Protein AF-0000000075628856 (afdb_homodimer)

Structure (mmCIF, N/CA/C/O backbone):
data_AF-0000000075628856-model_v1
#
loop_
_entity.id
_entity.type
_entity.pdbx_description
1 polymer 'BFN domain-containing protein'
#
loop_
_atom_site.group_PDB
_atom_site.id
_atom_site.type_symbol
_atom_site.label_atom_id
_atom_site.label_alt_id
_atom_site.label_comp_id
_atom_site.label_asym_id
_atom_site.label_entity_id
_atom_site.label_seq_id
_atom_site.pdbx_PDB_ins_code
_atom_site.Cartn_x
_atom_site.Cartn_y
_atom_site.Cartn_z
_atom_site.occupancy
_atom_site.B_iso_or_equiv
_atom_site.auth_seq_id
_atom_site.auth_comp_id
_atom_site.auth_asym_id
_atom_site.auth_atom_id
_atom_site.pdbx_PDB_model_num
ATOM 1 N N . MET A 1 1 ? 9.625 25.531 -0.929 1 30.17 1 MET A N 1
ATOM 2 C CA . MET A 1 1 ? 10.289 26.266 0.145 1 30.17 1 MET A CA 1
ATOM 3 C C . MET A 1 1 ? 9.914 25.703 1.508 1 30.17 1 MET A C 1
ATOM 5 O O . MET A 1 1 ? 8.797 25.234 1.703 1 30.17 1 MET A O 1
ATOM 9 N N . PRO A 1 2 ? 10.922 25.344 2.465 1 33.28 2 PRO A N 1
ATOM 10 C CA . PRO A 1 2 ? 10.438 24.984 3.801 1 33.28 2 PRO A CA 1
ATOM 11 C C . PRO A 1 2 ? 9.312 25.906 4.285 1 33.28 2 PRO A C 1
ATOM 13 O O . PRO A 1 2 ? 9.281 27.078 3.928 1 33.28 2 PRO A O 1
ATOM 16 N N . VAL A 1 3 ? 8.141 25.297 4.535 1 40.28 3 VAL A N 1
ATOM 17 C CA . VAL A 1 3 ? 7.164 26.172 5.188 1 40.28 3 VAL A CA 1
ATOM 18 C C . VAL A 1 3 ? 7.812 26.875 6.379 1 40.28 3 VAL A C 1
ATOM 20 O O . VAL A 1 3 ? 8.531 26.25 7.16 1 40.28 3 VAL A O 1
ATOM 23 N N . LEU A 1 4 ? 8.094 27.984 6.387 1 40.78 4 LEU A N 1
ATOM 24 C CA . LEU A 1 4 ? 8.523 28.812 7.512 1 40.78 4 LEU A CA 1
ATOM 25 C C . LEU A 1 4 ? 7.684 28.516 8.75 1 40.78 4 LEU A C 1
ATOM 27 O O . LEU A 1 4 ? 6.496 28.203 8.641 1 40.78 4 LEU A O 1
ATOM 31 N N . PRO A 1 5 ? 8.242 28.156 9.984 1 43.72 5 PRO A N 1
ATOM 32 C CA . PRO A 1 5 ? 7.566 27.938 11.266 1 43.72 5 PRO A CA 1
ATOM 33 C C . PRO A 1 5 ? 6.258 28.719 11.375 1 43.72 5 PRO A C 1
ATOM 35 O O . PRO A 1 5 ? 5.309 28.25 12.016 1 43.72 5 PRO A O 1
ATOM 38 N N . GLY A 1 6 ? 6.223 29.891 10.914 1 45.06 6 GLY A N 1
ATOM 39 C CA . GLY A 1 6 ? 5.121 30.828 11.109 1 45.06 6 GLY A CA 1
ATOM 40 C C . GLY A 1 6 ? 3.855 30.422 10.383 1 45.06 6 GLY A C 1
ATOM 41 O O . GLY A 1 6 ? 2.846 31.125 10.438 1 45.06 6 GLY A O 1
ATOM 42 N N . GLU A 1 7 ? 3.928 29.516 9.312 1 61.41 7 GLU A N 1
ATOM 43 C CA . GLU A 1 7 ? 2.949 29.438 8.234 1 61.41 7 GLU A CA 1
ATOM 44 C C . GLU A 1 7 ? 1.744 28.594 8.641 1 61.41 7 GLU A C 1
ATOM 46 O O . GLU A 1 7 ? 0.95 28.188 7.793 1 61.41 7 GLU A O 1
ATOM 51 N N . GLY A 1 8 ? 1.364 28.484 9.977 1 89.06 8 GLY A N 1
ATOM 52 C CA . GLY A 1 8 ? 0.133 27.844 10.422 1 89.06 8 GLY A CA 1
ATOM 53 C C . GLY A 1 8 ? 0.213 26.328 10.422 1 89.06 8 GLY A C 1
ATOM 54 O O . GLY A 1 8 ? -0.804 25.656 10.273 1 89.06 8 GLY A O 1
ATOM 55 N N . LEU A 1 9 ? 1.485 25.844 10.523 1 95.62 9 LEU A N 1
ATOM 56 C CA . LEU A 1 9 ? 1.689 24.406 10.586 1 95.62 9 LEU A CA 1
ATOM 57 C C . LEU A 1 9 ? 1.849 23.938 12.031 1 95.62 9 LEU A C 1
ATOM 59 O O . LEU A 1 9 ? 2.498 24.609 12.836 1 95.62 9 LEU A O 1
ATOM 63 N N . VAL A 1 10 ? 1.23 22.797 12.336 1 97.31 10 VAL A N 1
ATOM 64 C CA . VAL A 1 10 ? 1.359 22.172 13.648 1 97.31 10 VAL A CA 1
ATOM 65 C C . VAL A 1 10 ? 2.039 20.812 13.516 1 97.31 10 VAL A C 1
ATOM 67 O O . VAL A 1 10 ? 1.646 20 12.68 1 97.31 10 VAL A O 1
ATOM 70 N N . LYS A 1 11 ? 3.051 20.578 14.359 1 98.44 11 LYS A N 1
ATOM 71 C CA . LYS A 1 11 ? 3.865 19.375 14.25 1 98.44 11 LYS A CA 1
ATOM 72 C C . LYS A 1 11 ? 3.148 18.172 14.859 1 98.44 11 LYS A C 1
ATOM 74 O O . LYS A 1 11 ? 2.537 18.281 15.93 1 98.44 11 LYS A O 1
ATOM 79 N N . VAL A 1 12 ? 3.297 17.031 14.188 1 98.62 12 VAL A N 1
ATOM 80 C CA . VAL A 1 12 ? 2.797 15.766 14.727 1 98.62 12 VAL A CA 1
ATOM 81 C C . VAL A 1 12 ? 3.814 15.18 15.703 1 98.62 12 VAL A C 1
ATOM 83 O O . VAL A 1 12 ? 5.004 15.094 15.391 1 98.62 12 VAL A O 1
ATOM 86 N N . VAL A 1 13 ? 3.346 14.711 16.875 1 98.69 13 VAL A N 1
ATOM 87 C CA . VAL A 1 13 ? 4.293 14.242 17.891 1 98.69 13 VAL A CA 1
ATOM 88 C C . VAL A 1 13 ? 4.121 12.742 18.109 1 98.69 13 VAL A C 1
ATOM 90 O O . VAL A 1 13 ? 4.996 12.086 18.672 1 98.69 13 VAL A O 1
ATOM 93 N N . ASP A 1 14 ? 3.029 12.164 17.672 1 98.69 14 ASP A N 1
ATOM 94 C CA . ASP A 1 14 ? 2.781 10.727 17.766 1 98.69 14 ASP A CA 1
ATOM 95 C C . ASP A 1 14 ? 1.717 10.289 16.766 1 98.69 14 ASP A C 1
ATOM 97 O O . ASP A 1 14 ? 0.868 11.086 16.359 1 98.69 14 ASP A O 1
ATOM 101 N N . VAL A 1 15 ? 1.817 9.055 16.328 1 98.81 15 VAL A N 1
ATOM 102 C CA . VAL A 1 15 ? 0.866 8.484 15.375 1 98.81 15 VAL A CA 1
ATOM 103 C C . VAL A 1 15 ? 0.345 7.152 15.906 1 98.81 15 VAL A C 1
ATOM 105 O O . VAL A 1 15 ? 1.13 6.273 16.266 1 98.81 15 VAL A O 1
ATOM 108 N N . ASP A 1 16 ? -0.969 7 15.953 1 98.62 16 ASP A N 1
ATOM 109 C CA . ASP A 1 16 ? -1.611 5.73 16.266 1 98.62 16 ASP A CA 1
ATOM 110 C C . ASP A 1 16 ? -2.535 5.281 15.141 1 98.62 16 ASP A C 1
ATOM 112 O O . ASP A 1 16 ? -3.088 6.113 14.414 1 98.62 16 ASP A O 1
ATOM 116 N N . ALA A 1 17 ? -2.637 4.016 14.977 1 98.75 17 ALA A N 1
ATOM 117 C CA . ALA A 1 17 ? -3.566 3.443 14.008 1 98.75 17 ALA A CA 1
ATOM 118 C C . ALA A 1 17 ? -4.289 2.23 14.586 1 98.75 17 ALA A C 1
ATOM 120 O O . ALA A 1 17 ? -3.688 1.422 15.297 1 98.75 17 ALA A O 1
ATOM 121 N N . TYR A 1 18 ? -5.566 2.137 14.352 1 98.62 18 TYR A N 1
ATOM 122 C CA . TYR A 1 18 ? -6.352 1.058 14.938 1 98.62 18 TYR A CA 1
ATOM 123 C C . TYR A 1 18 ? -7.625 0.813 14.141 1 98.62 18 TYR A C 1
ATOM 125 O O . TYR A 1 18 ? -7.977 1.604 13.258 1 98.62 18 TYR A O 1
ATOM 133 N N . ILE A 1 19 ? -8.211 -0.291 14.383 1 98.44 19 ILE A N 1
ATOM 134 C CA . ILE A 1 19 ? -9.5 -0.653 13.797 1 98.44 19 ILE A CA 1
ATOM 135 C C . ILE A 1 19 ? -10.609 -0.43 14.82 1 98.44 19 ILE A C 1
ATOM 137 O O . ILE A 1 19 ? -10.523 -0.912 15.953 1 98.44 19 ILE A O 1
ATOM 141 N N . LYS A 1 20 ? -11.469 0.362 14.453 1 96.94 20 LYS A N 1
ATOM 142 C CA . LYS A 1 20 ? -12.617 0.649 15.312 1 96.94 20 LYS A CA 1
ATOM 143 C C . LYS A 1 20 ? -13.867 -0.079 14.82 1 96.94 20 LYS A C 1
ATOM 145 O O . LYS A 1 20 ? -14.25 0.048 13.656 1 96.94 20 LYS A O 1
ATOM 150 N N . ARG A 1 21 ? -14.492 -0.952 15.719 1 96.81 21 ARG A N 1
ATOM 151 C CA . ARG A 1 21 ? -15.75 -1.625 15.398 1 96.81 21 ARG A CA 1
ATOM 152 C C . ARG A 1 21 ? -16.938 -0.678 15.555 1 96.81 21 ARG A C 1
ATOM 154 O O . ARG A 1 21 ? -17.109 -0.068 16.609 1 96.81 21 ARG A O 1
ATOM 161 N N . MET A 1 22 ? -17.641 -0.533 14.469 1 95.31 22 MET A N 1
ATOM 162 C CA . MET A 1 22 ? -18.828 0.328 14.469 1 95.31 22 MET A CA 1
ATOM 163 C C . MET A 1 22 ? -20.109 -0.496 14.344 1 95.31 22 MET A C 1
ATOM 165 O O . MET A 1 22 ? -20.062 -1.64 13.891 1 95.31 22 MET A O 1
ATOM 169 N N . SER A 1 23 ? -21.297 0.008 14.883 1 93.31 23 SER A N 1
ATOM 170 C CA . SER A 1 23 ? -22.594 -0.639 14.727 1 93.31 23 SER A CA 1
ATOM 171 C C . SER A 1 23 ? -23.672 0.371 14.359 1 93.31 23 SER A C 1
ATOM 173 O O . SER A 1 23 ? -23.688 1.492 14.875 1 93.31 23 SER A O 1
ATOM 175 N N . ASP A 1 24 ? -24.375 -0.022 13.328 1 89.62 24 ASP A N 1
ATOM 176 C CA . ASP A 1 24 ? -25.562 0.761 13 1 89.62 24 ASP A CA 1
ATOM 177 C C . ASP A 1 24 ? -26.703 0.476 13.977 1 89.62 24 ASP A C 1
ATOM 179 O O . ASP A 1 24 ? -27.266 -0.624 13.984 1 89.62 24 ASP A O 1
ATOM 183 N N . PRO A 1 25 ? -27.094 1.476 14.688 1 89.31 25 PRO A N 1
ATOM 184 C CA . PRO A 1 25 ? -28.109 1.215 15.711 1 89.31 25 PRO A CA 1
ATOM 185 C C . PRO A 1 25 ? -29.469 0.827 15.117 1 89.31 25 PRO A C 1
ATOM 187 O O . PRO A 1 25 ? -30.297 0.219 15.805 1 89.31 25 PRO A O 1
ATOM 190 N N . ARG A 1 26 ? -29.734 1.169 13.984 1 92.69 26 ARG A N 1
ATOM 191 C CA . ARG A 1 26 ? -31.016 0.88 13.359 1 92.69 26 ARG A CA 1
ATOM 192 C C . ARG A 1 26 ? -31.062 -0.553 12.844 1 92.69 26 ARG A C 1
ATOM 194 O O . ARG A 1 26 ? -32.062 -1.26 13.047 1 92.69 26 ARG A O 1
ATOM 201 N N . SER A 1 27 ? -30 -1.031 12.195 1 89.56 27 SER A N 1
ATOM 202 C CA . SER A 1 27 ? -30.016 -2.328 11.531 1 89.56 27 SER A CA 1
ATOM 203 C C . SER A 1 27 ? -29.234 -3.367 12.328 1 89.56 27 SER A C 1
ATOM 205 O O . SER A 1 27 ? -29.359 -4.57 12.094 1 89.56 27 SER A O 1
ATOM 207 N N . GLY A 1 28 ? -28.469 -2.947 13.25 1 91.44 28 GLY A N 1
ATOM 208 C CA . GLY A 1 28 ? -27.578 -3.857 13.961 1 91.44 28 GLY A CA 1
ATOM 209 C C . GLY A 1 28 ? -26.359 -4.262 13.148 1 91.44 28 GLY A C 1
ATOM 210 O O . GLY A 1 28 ? -25.578 -5.105 13.586 1 91.44 28 GLY A O 1
ATOM 211 N N . PHE A 1 29 ? -26.281 -3.602 12.031 1 91.69 29 PHE A N 1
ATOM 212 C CA . PHE A 1 29 ? -25.172 -3.928 11.148 1 91.69 29 PHE A CA 1
ATOM 213 C C . PHE A 1 29 ? -23.844 -3.457 11.75 1 91.69 29 PHE A C 1
ATOM 215 O O . PHE A 1 29 ? -23.734 -2.312 12.195 1 91.69 29 PHE A O 1
ATOM 222 N N . VAL A 1 30 ? -22.844 -4.367 11.883 1 94.88 30 VAL A N 1
ATOM 223 C CA . VAL A 1 30 ? -21.531 -4.094 12.461 1 94.88 30 VAL A CA 1
ATOM 224 C C . VAL A 1 30 ? -20.484 -4.059 11.359 1 94.88 30 VAL A C 1
ATOM 226 O O . VAL A 1 30 ? -20.484 -4.898 10.461 1 94.88 30 VAL A O 1
ATOM 229 N N . PHE A 1 31 ? -19.688 -2.934 11.445 1 94.31 31 PHE A N 1
ATOM 230 C CA . PHE A 1 31 ? -18.625 -2.834 10.445 1 94.31 31 PHE A CA 1
ATOM 231 C C . PHE A 1 31 ? -17.375 -2.232 11.047 1 94.31 31 PHE A C 1
ATOM 233 O O . PHE A 1 31 ? -17.422 -1.542 12.07 1 94.31 31 PHE A O 1
ATOM 240 N N . ASP A 1 32 ? -16.25 -2.496 10.445 1 96.5 32 ASP A N 1
ATOM 241 C CA . ASP A 1 32 ? -14.953 -2.018 10.93 1 96.5 32 ASP A CA 1
ATOM 242 C C . ASP A 1 32 ? -14.523 -0.754 10.188 1 96.5 32 ASP A C 1
ATOM 244 O O . ASP A 1 32 ? -14.695 -0.653 8.969 1 96.5 32 ASP A O 1
ATOM 248 N N . VAL A 1 33 ? -14.055 0.172 11 1 97.31 33 VAL A N 1
ATOM 249 C CA . VAL A 1 33 ? -13.445 1.37 10.43 1 97.31 33 VAL A CA 1
ATOM 250 C C . VAL A 1 33 ? -11.977 1.443 10.82 1 97.31 33 VAL A C 1
ATOM 252 O O . VAL A 1 33 ? -11.625 1.229 11.984 1 97.31 33 VAL A O 1
ATOM 255 N N . THR A 1 34 ? -11.125 1.693 9.852 1 98.44 34 THR A N 1
ATOM 256 C CA . THR A 1 34 ? -9.703 1.873 10.133 1 98.44 34 THR A CA 1
ATOM 257 C C . THR A 1 34 ? -9.383 3.344 10.391 1 98.44 34 THR A C 1
ATOM 259 O O . THR A 1 34 ? -9.859 4.223 9.664 1 98.44 34 THR A O 1
ATOM 262 N N . VAL A 1 35 ? -8.586 3.559 11.453 1 97.94 35 VAL A N 1
ATOM 263 C CA . VAL A 1 35 ? -8.383 4.93 11.906 1 97.94 35 VAL A CA 1
ATOM 264 C C . VAL A 1 35 ? -6.891 5.195 12.094 1 97.94 35 VAL A C 1
ATOM 266 O O . VAL A 1 35 ? -6.156 4.328 12.578 1 97.94 35 VAL A O 1
ATOM 269 N N . MET A 1 36 ? -6.457 6.348 11.703 1 98.5 36 MET A N 1
ATOM 270 C CA . MET A 1 36 ? -5.145 6.883 12.055 1 98.5 36 MET A CA 1
ATOM 271 C C . MET A 1 36 ? -5.281 8.203 12.812 1 98.5 36 MET A C 1
ATOM 273 O O . MET A 1 36 ? -5.938 9.133 12.336 1 98.5 36 MET A O 1
ATOM 277 N N . GLU A 1 37 ? -4.707 8.219 13.961 1 97.69 37 GLU A N 1
ATOM 278 C CA . GLU A 1 37 ? -4.762 9.406 14.812 1 97.69 37 GLU A CA 1
ATOM 279 C C . GLU A 1 37 ? -3.385 10.039 14.969 1 97.69 37 GLU A C 1
ATOM 281 O O . GLU A 1 37 ? -2.441 9.391 15.422 1 97.69 37 GLU A O 1
ATOM 286 N N . LEU A 1 38 ? -3.342 11.312 14.508 1 98.56 38 LEU A N 1
ATOM 287 C CA . LEU A 1 38 ? -2.135 12.109 14.68 1 98.56 38 LEU A CA 1
ATOM 288 C C . LEU A 1 38 ? -2.262 13.031 15.891 1 98.56 38 LEU A C 1
ATOM 290 O O . LEU A 1 38 ? -3.135 13.906 15.922 1 98.56 38 LEU A O 1
ATOM 294 N N . LYS A 1 39 ? -1.423 12.805 16.812 1 98.12 39 LYS A N 1
ATOM 295 C CA . LYS A 1 39 ? -1.343 13.734 17.953 1 98.12 39 LYS A CA 1
ATOM 296 C C . LYS A 1 39 ? -0.436 14.914 17.625 1 98.12 39 LYS A C 1
ATOM 298 O O . LYS A 1 39 ? 0.682 14.734 17.141 1 98.12 39 LYS A O 1
ATOM 303 N N . LEU A 1 40 ? -0.988 16.062 17.938 1 97.5 40 LEU A N 1
ATOM 304 C CA . LEU A 1 40 ? -0.271 17.281 17.547 1 97.5 40 LEU A CA 1
ATOM 305 C C . LEU A 1 40 ? 0.397 17.922 18.766 1 97.5 40 LEU A C 1
ATOM 307 O O . LEU A 1 40 ? -0.035 17.719 19.891 1 97.5 40 LEU A O 1
ATOM 311 N N . GLU A 1 41 ? 1.429 18.703 18.484 1 97.69 41 GLU A N 1
ATOM 312 C CA . GLU A 1 41 ? 2.242 19.281 19.531 1 97.69 41 GLU A CA 1
ATOM 313 C C . GLU A 1 41 ? 1.432 20.281 20.375 1 97.69 41 GLU A C 1
ATOM 315 O O . GLU A 1 41 ? 1.754 20.531 21.531 1 97.69 41 GLU A O 1
ATOM 320 N N . ASN A 1 42 ? 0.373 20.828 19.844 1 94.38 42 ASN A N 1
ATOM 321 C CA . ASN A 1 42 ? -0.454 21.781 20.578 1 94.38 42 ASN A CA 1
ATOM 322 C C . ASN A 1 42 ? -1.537 21.078 21.391 1 94.38 42 ASN A C 1
ATOM 324 O O . ASN A 1 42 ? -2.416 21.734 21.953 1 94.38 42 ASN A O 1
ATOM 328 N N . GLY A 1 43 ? -1.556 19.781 21.391 1 95 43 GLY A N 1
ATOM 329 C CA . GLY A 1 43 ? -2.479 19.016 22.203 1 95 43 GLY A CA 1
ATOM 330 C C . GLY A 1 43 ? -3.695 18.531 21.438 1 95 43 GLY A C 1
ATOM 331 O O . GLY A 1 43 ? -4.449 17.688 21.922 1 95 43 GLY A O 1
ATOM 332 N N . SER A 1 44 ? -3.875 19.062 20.219 1 94.38 44 SER A N 1
ATOM 333 C CA . SER A 1 44 ? -5.008 18.641 19.391 1 94.38 44 SER A CA 1
ATOM 334 C C . SER A 1 44 ? -4.691 17.344 18.656 1 94.38 44 SER A C 1
ATOM 336 O O . SER A 1 44 ? -3.615 16.766 18.828 1 94.38 44 SER A O 1
ATOM 338 N N . LYS A 1 45 ? -5.695 16.844 17.984 1 95.81 45 LYS A N 1
ATOM 339 C CA . LYS A 1 45 ? -5.527 15.633 17.172 1 95.81 45 LYS A CA 1
ATOM 340 C C . LYS A 1 45 ? -6.066 15.836 15.766 1 95.81 45 LYS A C 1
ATOM 342 O O . LYS A 1 45 ? -6.988 16.625 15.555 1 95.81 45 LYS A O 1
ATOM 347 N N . PHE A 1 46 ? -5.441 15.242 14.836 1 96.5 46 PHE A N 1
ATOM 348 C CA . PHE A 1 46 ? -5.945 15.094 13.477 1 96.5 46 PHE A CA 1
ATOM 349 C C . PHE A 1 46 ? -6.246 13.625 13.172 1 96.5 46 PHE A C 1
ATOM 351 O O . PHE A 1 46 ? -5.367 12.773 13.281 1 96.5 46 PHE A O 1
ATOM 358 N N . VAL A 1 47 ? -7.492 13.344 12.773 1 96.06 47 VAL A N 1
ATOM 359 C CA . VAL A 1 47 ? -7.934 11.961 12.641 1 96.06 47 VAL A CA 1
ATOM 360 C C . VAL A 1 47 ? -8.352 11.68 11.203 1 96.06 47 VAL A C 1
ATOM 362 O O . VAL A 1 47 ? -9.07 12.469 10.594 1 96.06 47 VAL A O 1
ATOM 365 N N . MET A 1 48 ? -7.797 10.57 10.711 1 95.31 48 MET A N 1
ATOM 366 C CA . MET A 1 48 ? -8.188 10.07 9.398 1 95.31 48 MET A CA 1
ATOM 367 C C . MET A 1 48 ? -8.867 8.711 9.523 1 95.31 48 MET A C 1
ATOM 369 O O . MET A 1 48 ? -8.469 7.883 10.344 1 95.31 48 MET A O 1
ATOM 373 N N . SER A 1 49 ? -9.844 8.547 8.648 1 95.44 49 SER A N 1
ATOM 374 C CA . SER A 1 49 ? -10.539 7.262 8.648 1 95.44 49 SER A CA 1
ATOM 375 C C . SER A 1 49 ? -10.438 6.582 7.285 1 95.44 49 SER A C 1
ATOM 377 O O . SER A 1 49 ? -10.031 7.203 6.305 1 95.44 49 SER A O 1
ATOM 379 N N . ASN A 1 50 ? -10.758 5.242 7.316 1 95.81 50 ASN A N 1
ATOM 380 C CA . ASN A 1 50 ? -10.812 4.418 6.113 1 95.81 50 ASN A CA 1
ATOM 381 C C . ASN A 1 50 ? -9.469 4.387 5.395 1 95.81 50 ASN A C 1
ATOM 383 O O . ASN A 1 50 ? -9.406 4.562 4.176 1 95.81 50 ASN A O 1
ATOM 387 N N . ILE A 1 51 ? -8.445 4.273 6.219 1 98.06 51 ILE A N 1
ATOM 388 C CA . ILE A 1 51 ? -7.105 4.078 5.672 1 98.06 51 ILE A CA 1
ATOM 389 C C . ILE A 1 51 ? -6.871 2.596 5.387 1 98.06 51 ILE A C 1
ATOM 391 O O . ILE A 1 51 ? -7.59 1.739 5.906 1 98.06 51 ILE A O 1
ATOM 395 N N . PRO A 1 52 ? -5.98 2.271 4.539 1 98.25 52 PRO A N 1
ATOM 396 C CA . PRO A 1 52 ? -5.715 0.855 4.273 1 98.25 52 PRO A CA 1
ATOM 397 C C . PRO A 1 52 ? -5.41 0.064 5.543 1 98.25 52 PRO A C 1
ATOM 399 O O . PRO A 1 52 ? -4.629 0.518 6.383 1 98.25 52 PRO A O 1
ATOM 402 N N . VAL A 1 53 ? -5.973 -1.087 5.617 1 98.25 53 VAL A N 1
ATOM 403 C CA . VAL A 1 53 ? -5.785 -1.927 6.797 1 98.25 53 VAL A CA 1
ATOM 404 C C . VAL A 1 53 ? -4.316 -2.322 6.922 1 98.25 53 VAL A C 1
ATOM 406 O O . VAL A 1 53 ? -3.801 -2.48 8.031 1 98.25 53 VAL A O 1
ATOM 409 N N . GLU A 1 54 ? -3.613 -2.459 5.812 1 98.62 54 GLU A N 1
ATOM 410 C CA . GLU A 1 54 ? -2.197 -2.816 5.82 1 98.62 54 GLU A CA 1
ATOM 411 C C . GLU A 1 54 ? -1.355 -1.729 6.477 1 98.62 54 GLU A C 1
ATOM 413 O O . GLU A 1 54 ? -0.342 -2.021 7.117 1 98.62 54 GLU A O 1
ATOM 418 N N . ILE A 1 55 ? -1.778 -0.457 6.352 1 98.88 55 ILE A N 1
ATOM 419 C CA . ILE A 1 55 ? -1.077 0.633 7.023 1 98.88 55 ILE A CA 1
ATOM 420 C C . ILE A 1 55 ? -1.308 0.546 8.531 1 98.88 55 ILE A C 1
ATOM 422 O O . ILE A 1 55 ? -0.38 0.739 9.32 1 98.88 55 ILE A O 1
ATOM 426 N N . VAL A 1 56 ? -2.545 0.219 8.93 1 98.81 56 VAL A N 1
ATOM 427 C CA . VAL A 1 56 ? -2.834 0.028 10.344 1 98.81 56 VAL A CA 1
ATOM 428 C C . VAL A 1 56 ? -1.913 -1.045 10.922 1 98.81 56 VAL A C 1
ATOM 430 O O . VAL A 1 56 ? -1.284 -0.838 11.961 1 98.81 56 VAL A O 1
ATOM 433 N N . GLU A 1 57 ? -1.82 -2.146 10.203 1 98.69 57 GLU A N 1
ATOM 434 C CA . GLU A 1 57 ? -0.982 -3.254 10.656 1 98.69 57 GLU A CA 1
ATOM 435 C C . GLU A 1 57 ? 0.481 -2.832 10.75 1 98.69 57 GLU A C 1
ATOM 437 O O . GLU A 1 57 ? 1.151 -3.121 11.742 1 98.69 57 GLU A O 1
ATOM 442 N N . ALA A 1 58 ? 0.941 -2.145 9.773 1 98.81 58 ALA A N 1
ATOM 443 C CA . ALA A 1 58 ? 2.344 -1.744 9.719 1 98.81 58 ALA A CA 1
ATOM 444 C C . ALA A 1 58 ? 2.693 -0.791 10.852 1 98.81 58 ALA A C 1
ATOM 446 O O . ALA A 1 58 ? 3.752 -0.916 11.477 1 98.81 58 ALA A O 1
ATOM 447 N N . VAL A 1 59 ? 1.824 0.144 11.07 1 98.88 59 VAL A N 1
ATOM 448 C CA . VAL A 1 59 ? 2.053 1.088 12.164 1 98.88 59 VAL A CA 1
ATOM 449 C C . VAL A 1 59 ? 2.105 0.339 13.492 1 98.88 59 VAL A C 1
ATOM 451 O O . VAL A 1 59 ? 2.941 0.639 14.344 1 98.88 59 VAL A O 1
ATOM 454 N N . ASN A 1 60 ? 1.241 -0.672 13.672 1 98.88 60 ASN A N 1
ATOM 455 C CA . ASN A 1 60 ? 1.218 -1.436 14.914 1 98.88 60 ASN A CA 1
ATOM 456 C C . ASN A 1 60 ? 2.455 -2.316 15.055 1 98.88 60 ASN A C 1
ATOM 458 O O . ASN A 1 60 ? 2.941 -2.539 16.172 1 98.88 60 ASN A O 1
ATOM 462 N N . VAL A 1 61 ? 2.934 -2.832 13.992 1 98.75 61 VAL A N 1
ATOM 463 C CA . VAL A 1 61 ? 4.203 -3.555 14.031 1 98.75 61 VAL A CA 1
ATOM 464 C C . VAL A 1 61 ? 5.324 -2.605 14.438 1 98.75 61 VAL A C 1
ATOM 466 O O . VAL A 1 61 ? 6.137 -2.93 15.305 1 98.75 61 VAL A O 1
ATOM 469 N N . MET A 1 62 ? 5.332 -1.419 13.836 1 98.12 62 MET A N 1
ATOM 470 C CA . MET A 1 62 ? 6.355 -0.411 14.102 1 98.12 62 MET A CA 1
ATOM 471 C C . MET A 1 62 ? 6.371 -0.029 15.578 1 98.12 62 MET A C 1
ATOM 473 O O . MET A 1 62 ? 7.441 0.178 16.156 1 98.12 62 MET A O 1
ATOM 477 N N . LYS A 1 63 ? 5.234 0.006 16.156 1 98.12 63 LYS A N 1
ATOM 478 C CA . LYS A 1 63 ? 5.102 0.433 17.547 1 98.12 63 LYS A CA 1
ATOM 479 C C . LYS A 1 63 ? 5.18 -0.757 18.5 1 98.12 63 LYS A C 1
ATOM 481 O O . LYS A 1 63 ? 4.969 -0.61 19.703 1 98.12 63 LYS A O 1
ATOM 486 N N . ASN A 1 64 ? 5.375 -1.978 17.953 1 98.06 64 ASN A N 1
ATOM 487 C CA . ASN A 1 64 ? 5.52 -3.217 18.719 1 98.06 64 ASN A CA 1
ATOM 488 C C . ASN A 1 64 ? 4.219 -3.594 19.422 1 98.06 64 ASN A C 1
ATOM 490 O O . ASN A 1 64 ? 4.246 -4.18 20.516 1 98.06 64 ASN A O 1
ATOM 494 N N . ASN A 1 65 ? 3.113 -3.07 18.828 1 98.38 65 ASN A N 1
ATOM 495 C CA . ASN A 1 65 ? 1.816 -3.488 19.344 1 98.38 65 ASN A CA 1
ATOM 496 C C . ASN A 1 65 ? 1.471 -4.91 18.906 1 98.38 65 ASN A C 1
ATOM 498 O O . ASN A 1 65 ? 0.671 -5.582 19.562 1 98.38 65 ASN A O 1
ATOM 502 N N . ILE A 1 66 ? 1.997 -5.387 17.828 1 98.19 66 ILE A N 1
ATOM 503 C CA . ILE A 1 66 ? 1.829 -6.742 17.312 1 98.19 66 ILE A CA 1
ATOM 504 C C . ILE A 1 66 ? 3.133 -7.223 16.672 1 98.19 66 ILE A C 1
ATOM 506 O O . ILE A 1 66 ? 4.012 -6.414 16.359 1 98.19 66 ILE A O 1
ATOM 510 N N . ASP A 1 67 ? 3.24 -8.5 16.469 1 98.19 67 ASP A N 1
ATOM 511 C CA . ASP A 1 67 ? 4.383 -9.07 15.773 1 98.19 67 ASP A CA 1
ATOM 512 C C . ASP A 1 67 ? 4.227 -8.938 14.258 1 98.19 67 ASP A C 1
ATOM 514 O O . ASP A 1 67 ? 3.109 -8.805 13.758 1 98.19 67 ASP A O 1
ATOM 518 N N . THR A 1 68 ? 5.375 -8.93 13.586 1 98 68 THR A N 1
ATOM 519 C CA . THR A 1 68 ? 5.34 -8.969 12.133 1 98 68 THR A CA 1
ATOM 520 C C . THR A 1 68 ? 4.617 -10.219 11.633 1 98 68 THR A C 1
ATOM 522 O O . THR A 1 68 ? 4.961 -11.336 12.031 1 98 68 THR A O 1
ATOM 525 N N . PRO A 1 69 ? 3.604 -10 10.82 1 97.25 69 PRO A N 1
ATOM 526 C CA . PRO A 1 69 ? 2.912 -11.18 10.281 1 97.25 69 PRO A CA 1
ATOM 527 C C . PRO A 1 69 ? 3.791 -12 9.344 1 97.25 69 PRO A C 1
ATOM 529 O O . PRO A 1 69 ? 4.719 -11.469 8.734 1 97.25 69 PRO A O 1
ATOM 532 N N . ARG A 1 70 ? 3.475 -13.289 9.258 1 95.75 70 ARG A N 1
ATOM 533 C CA . ARG A 1 70 ? 4.203 -14.172 8.352 1 95.75 70 ARG A CA 1
ATOM 534 C C . ARG A 1 70 ? 4.137 -13.664 6.918 1 95.75 70 ARG A C 1
ATOM 536 O O . ARG A 1 70 ? 5.168 -13.531 6.25 1 95.75 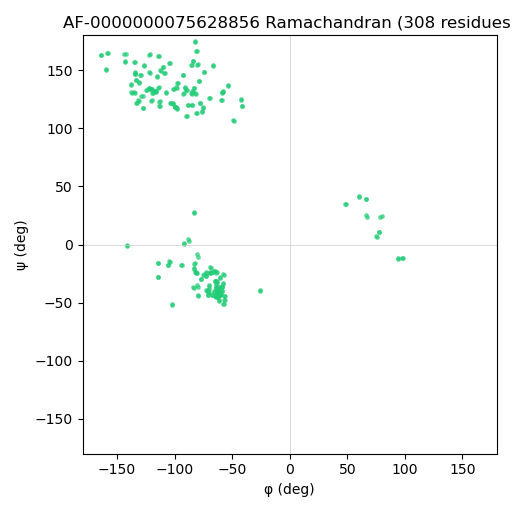70 ARG A O 1
ATOM 543 N N . ARG A 1 71 ? 2.922 -13.391 6.5 1 97 71 ARG A N 1
ATOM 544 C CA . ARG A 1 71 ? 2.709 -12.812 5.18 1 97 71 ARG A CA 1
ATOM 545 C C . ARG A 1 71 ? 2.723 -11.289 5.242 1 97 71 ARG A C 1
ATOM 547 O O . ARG A 1 71 ? 1.799 -10.672 5.781 1 97 71 ARG A O 1
ATOM 554 N N . GLN A 1 72 ? 3.758 -10.719 4.672 1 98.06 72 GLN A N 1
ATOM 555 C CA . GLN A 1 72 ? 3.918 -9.273 4.82 1 98.06 72 GLN A CA 1
ATOM 556 C C . GLN A 1 72 ? 3.281 -8.523 3.656 1 98.06 72 GLN A C 1
ATOM 558 O O . GLN A 1 72 ? 3.256 -9.023 2.529 1 98.06 72 GLN A O 1
ATOM 563 N N . SER A 1 73 ? 2.742 -7.367 3.912 1 98.69 73 SER A N 1
ATOM 564 C CA . SER A 1 73 ? 2.373 -6.406 2.879 1 98.69 73 SER A CA 1
ATOM 565 C C . SER A 1 73 ? 3.586 -5.609 2.408 1 98.69 73 SER A C 1
ATOM 567 O O . SER A 1 73 ? 4.645 -5.648 3.037 1 98.69 73 SER A O 1
ATOM 569 N N . LEU A 1 74 ? 3.404 -4.934 1.319 1 98.38 74 LEU A N 1
ATOM 570 C CA . LEU A 1 74 ? 4.457 -4.039 0.851 1 98.38 74 LEU A CA 1
ATOM 571 C C . LEU A 1 74 ? 4.801 -2.998 1.913 1 98.38 74 LEU A C 1
ATOM 573 O O . LEU A 1 74 ? 5.961 -2.604 2.051 1 98.38 74 LEU A O 1
ATOM 577 N N . PHE A 1 75 ? 3.867 -2.527 2.721 1 98.56 75 PHE A N 1
ATOM 578 C CA . PHE A 1 75 ? 4.113 -1.558 3.781 1 98.56 75 PHE A CA 1
ATOM 579 C C . PHE A 1 75 ? 5.086 -2.115 4.812 1 98.56 75 PHE A C 1
ATOM 581 O O . PHE A 1 75 ? 6.09 -1.476 5.133 1 98.56 75 PHE A O 1
ATOM 588 N N . ILE A 1 76 ? 4.848 -3.307 5.25 1 98.44 76 ILE A N 1
ATOM 589 C CA . ILE A 1 76 ? 5.711 -3.93 6.25 1 98.44 76 ILE A CA 1
ATOM 590 C C . ILE A 1 76 ? 7.059 -4.281 5.621 1 98.44 76 ILE A C 1
ATOM 592 O O . ILE A 1 76 ? 8.109 -4.094 6.242 1 98.44 76 ILE A O 1
ATOM 596 N N . PHE A 1 77 ? 7.027 -4.734 4.402 1 97.62 77 PHE A N 1
ATOM 597 C CA . PHE A 1 77 ? 8.266 -5.035 3.697 1 97.62 77 PHE A CA 1
ATOM 598 C C . PHE A 1 77 ? 9.172 -3.814 3.652 1 97.62 77 PHE A C 1
ATOM 600 O O . PHE A 1 77 ? 10.367 -3.908 3.955 1 97.62 77 PHE A O 1
ATOM 607 N N . LEU A 1 78 ? 8.617 -2.637 3.352 1 96.25 78 LEU A N 1
ATOM 608 C CA . LEU A 1 78 ? 9.391 -1.406 3.207 1 96.25 78 LEU A CA 1
ATOM 609 C C . LEU A 1 78 ? 10.062 -1.028 4.523 1 96.25 78 LEU A C 1
ATOM 611 O O . LEU A 1 78 ? 11.227 -0.61 4.531 1 96.25 78 LEU A O 1
ATOM 615 N N . MET A 1 79 ? 9.344 -1.182 5.605 1 96.06 79 MET A N 1
ATOM 616 C CA . MET A 1 79 ? 9.914 -0.772 6.887 1 96.06 79 MET A CA 1
ATOM 617 C C . MET A 1 79 ? 11 -1.748 7.34 1 96.06 79 MET A C 1
ATOM 619 O O . MET A 1 79 ? 11.938 -1.361 8.039 1 96.06 79 MET A O 1
ATOM 623 N N . ASN A 1 80 ? 10.914 -3.012 6.828 1 94.69 80 ASN A N 1
ATOM 624 C CA . ASN A 1 80 ? 11.852 -4.039 7.277 1 94.69 80 ASN A CA 1
ATOM 625 C C . ASN A 1 80 ? 13.055 -4.141 6.348 1 94.69 80 ASN A C 1
ATOM 627 O O . ASN A 1 80 ? 14.062 -4.758 6.695 1 94.69 80 ASN A O 1
ATOM 631 N N . SER A 1 81 ? 12.914 -3.615 5.191 1 93.06 81 SER A N 1
ATOM 632 C CA . SER A 1 81 ? 14.008 -3.627 4.23 1 93.06 81 SER A CA 1
ATOM 633 C C . SER A 1 81 ? 14.961 -2.455 4.465 1 93.06 81 SER A C 1
ATOM 635 O O . SER A 1 81 ? 14.578 -1.296 4.297 1 93.06 81 SER A O 1
ATOM 637 N N . GLU A 1 82 ? 16.219 -2.725 4.738 1 92.06 82 GLU A N 1
ATOM 638 C CA . GLU A 1 82 ? 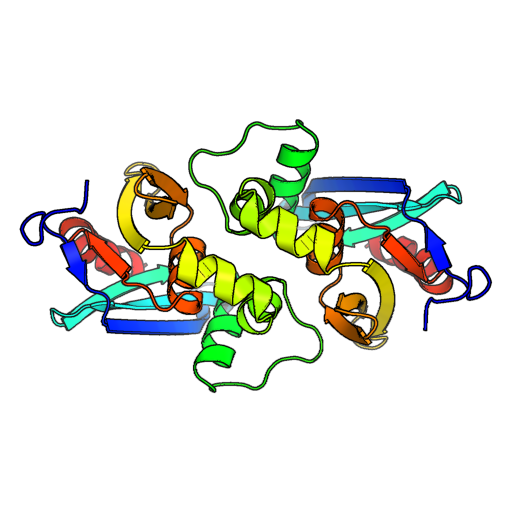17.203 -1.685 5.02 1 92.06 82 GLU A CA 1
ATOM 639 C C . GLU A 1 82 ? 17.406 -0.778 3.809 1 92.06 82 GLU A C 1
ATOM 641 O O . GLU A 1 82 ? 17.531 0.44 3.951 1 92.06 82 GLU A O 1
ATOM 646 N N . VAL A 1 83 ? 17.406 -1.326 2.684 1 89.88 83 VAL A N 1
ATOM 647 C CA . VAL A 1 83 ? 17.688 -0.566 1.469 1 89.88 83 VAL A CA 1
ATOM 648 C C . VAL A 1 83 ? 16.547 0.427 1.213 1 89.88 83 VAL A C 1
ATOM 650 O O . VAL A 1 83 ? 16.797 1.591 0.89 1 89.88 83 VAL A O 1
ATOM 653 N N . PHE A 1 84 ? 15.367 -0.025 1.373 1 91.19 84 PHE A N 1
ATOM 654 C CA . PHE A 1 84 ? 14.219 0.844 1.131 1 91.19 84 PHE A CA 1
ATOM 655 C C . PHE A 1 84 ? 14.094 1.894 2.229 1 91.19 84 PHE A C 1
ATOM 657 O O . PHE A 1 84 ? 13.805 3.059 1.949 1 91.19 84 PHE A O 1
ATOM 664 N N . LYS A 1 85 ? 14.328 1.511 3.41 1 93.81 85 LYS A N 1
ATOM 665 C CA . LYS A 1 85 ? 14.305 2.447 4.527 1 93.81 85 LYS A CA 1
ATOM 666 C C . LYS A 1 85 ? 15.352 3.541 4.359 1 93.81 85 LYS A C 1
ATOM 668 O O . LYS A 1 85 ? 15.07 4.723 4.574 1 93.81 85 LYS A O 1
ATOM 673 N N . ASP A 1 86 ? 16.547 3.115 3.914 1 93.62 86 ASP A N 1
ATOM 674 C CA . ASP A 1 86 ? 17.625 4.066 3.699 1 93.62 86 ASP A CA 1
ATOM 675 C C . ASP A 1 86 ? 17.266 5.07 2.605 1 93.62 86 ASP A C 1
ATOM 677 O O . ASP A 1 86 ? 17.594 6.254 2.709 1 93.62 86 ASP A O 1
ATOM 681 N N . ALA A 1 87 ? 16.656 4.566 1.604 1 92.56 87 ALA A N 1
ATOM 682 C CA . ALA A 1 87 ? 16.219 5.461 0.541 1 92.56 87 ALA A CA 1
ATOM 683 C C . ALA A 1 87 ? 15.227 6.496 1.073 1 92.56 87 ALA A C 1
ATOM 685 O O . ALA A 1 87 ? 15.336 7.684 0.76 1 92.56 87 ALA A O 1
ATOM 686 N N . ALA A 1 88 ? 14.266 6.086 1.907 1 94.44 88 ALA A N 1
ATOM 687 C CA . ALA A 1 88 ? 13.281 6.992 2.492 1 94.44 88 ALA A CA 1
ATOM 688 C C . ALA A 1 88 ? 13.961 8.039 3.379 1 94.44 88 ALA A C 1
ATOM 690 O O . ALA A 1 88 ? 13.672 9.234 3.264 1 94.44 88 ALA A O 1
ATOM 691 N N . VAL A 1 89 ? 14.898 7.594 4.172 1 95.19 89 VAL A N 1
ATOM 692 C CA . VAL A 1 89 ? 15.602 8.469 5.109 1 95.19 89 VAL A CA 1
ATOM 693 C C . VAL A 1 89 ? 16.391 9.523 4.34 1 95.19 89 VAL A C 1
ATOM 695 O O . VAL A 1 89 ? 16.406 10.695 4.73 1 95.19 89 VAL A O 1
ATOM 698 N N . ASN A 1 90 ? 16.922 9.078 3.244 1 93.5 90 ASN A N 1
ATOM 699 C CA . ASN A 1 90 ? 17.828 9.961 2.51 1 93.5 90 ASN A CA 1
ATOM 700 C C . ASN A 1 90 ? 17.062 10.969 1.653 1 93.5 90 ASN A C 1
ATOM 702 O O . ASN A 1 90 ? 17.531 12.078 1.422 1 93.5 90 ASN A O 1
ATOM 706 N N . PHE A 1 91 ? 15.844 10.594 1.312 1 93.69 91 PHE A N 1
ATOM 707 C CA . PHE A 1 91 ? 15.219 11.406 0.275 1 93.69 91 PHE A CA 1
ATOM 708 C C . PHE A 1 91 ? 14.008 12.148 0.825 1 93.69 91 PHE A C 1
ATOM 710 O O . PHE A 1 91 ? 13.641 13.211 0.323 1 93.69 91 PHE A O 1
ATOM 717 N N . VAL A 1 92 ? 13.352 11.625 1.833 1 96.5 92 VAL A N 1
ATOM 718 C CA . VAL A 1 92 ? 12.18 12.281 2.406 1 96.5 92 VAL A CA 1
ATOM 719 C C . VAL A 1 92 ? 12.625 13.367 3.379 1 96.5 92 VAL A C 1
ATOM 721 O O . VAL A 1 92 ? 13.453 13.125 4.262 1 96.5 92 VAL A O 1
ATOM 724 N N . LYS A 1 93 ? 12.102 14.531 3.236 1 97.25 93 LYS A N 1
ATOM 725 C CA . LYS A 1 93 ? 12.43 15.633 4.137 1 97.25 93 LYS A CA 1
ATOM 726 C C . LYS A 1 93 ? 11.312 15.859 5.156 1 97.25 93 LYS A C 1
ATOM 728 O O . LYS A 1 93 ? 11.586 16 6.352 1 97.25 93 LYS A O 1
ATOM 733 N N . GLU A 1 94 ? 10.117 15.984 4.668 1 98.25 94 GLU A N 1
ATOM 734 C CA . GLU A 1 94 ? 8.969 16.172 5.547 1 98.25 94 GLU A CA 1
ATOM 735 C C . GLU A 1 94 ? 7.66 15.906 4.805 1 98.25 94 GLU A C 1
ATOM 737 O O . GLU A 1 94 ? 7.641 15.82 3.576 1 98.25 94 GLU A O 1
ATOM 742 N N . VAL A 1 95 ? 6.637 15.719 5.594 1 98.75 95 VAL A N 1
ATOM 743 C CA . VAL A 1 95 ? 5.277 15.594 5.078 1 98.75 95 VAL A CA 1
ATOM 744 C C . VAL A 1 95 ? 4.387 16.656 5.703 1 98.75 95 VAL A C 1
ATOM 746 O O . VAL A 1 95 ? 4.461 16.906 6.91 1 98.75 95 VAL A O 1
ATOM 749 N N . VAL A 1 96 ? 3.582 17.312 4.879 1 98.62 96 VAL A N 1
ATOM 750 C CA . VAL A 1 96 ? 2.652 18.328 5.363 1 98.62 96 VAL A CA 1
ATOM 751 C C . VAL A 1 96 ? 1.244 18.031 4.855 1 98.62 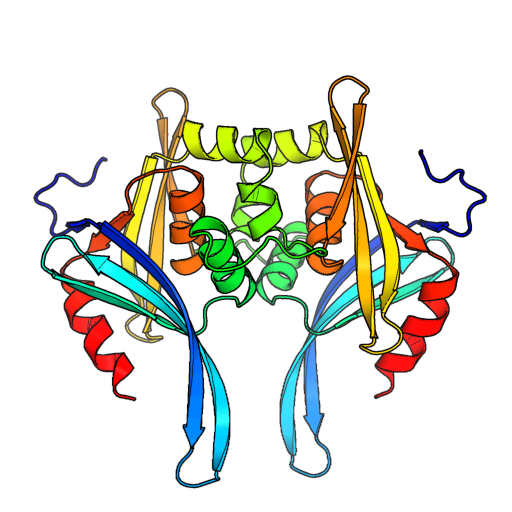96 VAL A C 1
ATOM 753 O O . VAL A 1 96 ? 1.015 17.969 3.645 1 98.62 96 VAL A O 1
ATOM 756 N N . ILE A 1 97 ? 0.353 17.781 5.766 1 98.38 97 ILE A N 1
ATOM 757 C CA . ILE A 1 97 ? -1.052 17.703 5.379 1 98.38 97 ILE A CA 1
ATOM 758 C C . ILE A 1 97 ? -1.628 19.125 5.281 1 98.38 97 ILE A C 1
ATOM 760 O O . ILE A 1 97 ? -1.795 19.797 6.297 1 98.38 97 ILE A O 1
ATOM 764 N N . ASP A 1 98 ? -1.981 19.5 4.012 1 96.69 98 ASP A N 1
ATOM 765 C CA . ASP A 1 98 ? -2.16 20.938 3.877 1 96.69 98 ASP A CA 1
ATOM 766 C C . ASP A 1 98 ? -3.34 21.266 2.963 1 96.69 98 ASP A C 1
ATOM 768 O O . ASP A 1 98 ? -3.656 22.438 2.744 1 96.69 98 ASP A O 1
ATOM 772 N N . GLU A 1 99 ? -4.023 20.266 2.404 1 95.12 99 GLU A N 1
ATOM 773 C CA . GLU A 1 99 ? -5.148 20.531 1.513 1 95.12 99 GLU A CA 1
ATOM 774 C C . GLU A 1 99 ? -6.34 19.641 1.864 1 95.12 99 GLU A C 1
ATOM 776 O O . GLU A 1 99 ? -6.168 18.516 2.352 1 95.12 99 GLU A O 1
ATOM 781 N N . ILE A 1 100 ? -7.52 20.219 1.625 1 94.12 100 ILE A N 1
ATOM 782 C CA . ILE A 1 100 ? -8.766 19.469 1.706 1 94.12 100 ILE A CA 1
ATOM 783 C C . ILE A 1 100 ? -9.672 19.844 0.538 1 94.12 100 ILE A C 1
ATOM 785 O O . ILE A 1 100 ? -9.766 21.016 0.168 1 94.12 100 ILE A O 1
ATOM 789 N N . ASP A 1 101 ? -10.156 18.859 -0.091 1 92.94 101 ASP A N 1
ATOM 790 C CA . ASP A 1 101 ? -11.195 19.125 -1.085 1 92.94 101 ASP A CA 1
ATOM 791 C C . ASP A 1 101 ? -12.531 19.406 -0.417 1 92.94 101 ASP A C 1
ATOM 793 O O . ASP A 1 101 ? -13.156 18.516 0.156 1 92.94 101 ASP A O 1
ATOM 797 N N . GLN A 1 102 ? -13.023 20.562 -0.543 1 89.94 102 GLN A N 1
ATOM 798 C CA . GLN A 1 102 ? -14.227 21 0.164 1 89.94 102 GLN A CA 1
ATOM 799 C C . GLN A 1 102 ? -15.469 20.281 -0.354 1 89.94 102 GLN A C 1
ATOM 801 O O . GLN A 1 102 ? -16.453 20.141 0.367 1 89.94 102 GLN A O 1
ATOM 806 N N . ASN A 1 103 ? -15.375 19.828 -1.574 1 92 103 ASN A N 1
ATOM 807 C CA . ASN A 1 103 ? -16.516 19.141 -2.156 1 92 103 ASN A CA 1
ATOM 808 C C . ASN A 1 103 ? -16.562 17.672 -1.748 1 92 103 ASN A C 1
ATOM 810 O O . ASN A 1 103 ? -17.625 17.141 -1.407 1 92 103 ASN A O 1
ATOM 814 N N . THR A 1 104 ? -15.375 17.078 -1.667 1 89.12 104 THR A N 1
ATOM 815 C CA . THR A 1 104 ? -15.32 15.641 -1.402 1 89.12 104 THR A CA 1
ATOM 816 C C . THR A 1 104 ? -14.883 15.375 0.035 1 89.12 104 THR A C 1
ATOM 818 O O . THR A 1 104 ? -15.031 14.258 0.538 1 89.12 104 THR A O 1
ATOM 821 N N . GLY A 1 105 ? -14.305 16.344 0.678 1 89.19 105 GLY A N 1
ATOM 822 C CA . GLY A 1 105 ? -13.82 16.156 2.035 1 89.19 105 GLY A CA 1
ATOM 823 C C . GLY A 1 105 ? -12.508 15.398 2.098 1 89.19 105 GLY A C 1
ATOM 824 O O . GLY A 1 105 ? -12.07 15 3.178 1 89.19 105 GLY A O 1
ATOM 825 N N . LEU A 1 106 ? -11.883 15.211 0.981 1 92.19 106 LEU A N 1
ATOM 826 C CA . LEU A 1 106 ? -10.648 14.43 0.916 1 92.19 106 LEU A CA 1
ATOM 827 C C . LEU A 1 106 ? -9.438 15.297 1.22 1 92.19 106 LEU A C 1
ATOM 829 O O . LEU A 1 106 ? -9.281 16.375 0.639 1 92.19 106 LEU A O 1
ATOM 833 N N . TYR A 1 107 ? -8.586 14.828 2.131 1 95.81 107 TYR A N 1
ATOM 834 C CA . TYR A 1 107 ? -7.352 15.523 2.469 1 95.81 107 TYR A CA 1
ATOM 835 C C . TYR A 1 107 ? -6.227 15.133 1.516 1 95.81 107 TYR A C 1
ATOM 837 O O . TYR A 1 107 ? -6.277 14.078 0.886 1 95.81 107 TYR A O 1
ATOM 845 N N . THR A 1 108 ? -5.289 16.031 1.399 1 97.88 108 THR A N 1
ATOM 846 C CA . THR A 1 108 ? -4.082 15.797 0.614 1 97.88 108 THR A CA 1
ATOM 847 C C . THR A 1 108 ? -2.84 16.219 1.39 1 97.88 108 THR A C 1
ATOM 849 O O . THR A 1 108 ? -2.873 17.219 2.125 1 97.88 108 THR A O 1
ATOM 852 N N . ALA A 1 109 ? -1.839 15.453 1.229 1 98.5 109 ALA A N 1
ATOM 853 C CA . ALA A 1 109 ? -0.56 15.789 1.849 1 98.5 109 ALA A CA 1
ATOM 854 C C . ALA A 1 109 ? 0.482 16.156 0.794 1 98.5 109 ALA A C 1
ATOM 856 O O . ALA A 1 109 ? 0.416 15.68 -0.342 1 98.5 109 ALA A O 1
ATOM 857 N N . THR A 1 110 ? 1.371 17.016 1.188 1 98.5 110 THR A N 1
ATOM 858 C CA . THR A 1 110 ? 2.559 17.312 0.396 1 98.5 110 THR A CA 1
ATOM 859 C C . THR A 1 110 ? 3.77 16.547 0.928 1 98.5 110 THR A C 1
ATOM 861 O O . THR A 1 110 ? 4.148 16.703 2.09 1 98.5 110 THR A O 1
ATOM 864 N N . LEU A 1 111 ? 4.305 15.688 0.079 1 98.19 111 LEU A N 1
ATOM 865 C CA . LEU A 1 111 ? 5.582 15.047 0.363 1 98.19 111 LEU A CA 1
ATOM 866 C C . LEU A 1 111 ? 6.746 15.891 -0.141 1 98.19 111 LEU A C 1
ATOM 868 O O . LEU A 1 111 ? 6.816 16.203 -1.33 1 98.19 111 LEU A O 1
ATOM 872 N N . VAL A 1 112 ? 7.586 16.281 0.737 1 97.75 112 VAL A N 1
ATOM 873 C CA . VAL A 1 112 ? 8.773 17.047 0.36 1 97.75 112 VAL A CA 1
ATOM 874 C C . VAL A 1 112 ? 9.984 16.125 0.284 1 97.75 112 VAL A C 1
ATOM 876 O O . VAL A 1 112 ? 10.352 15.484 1.274 1 97.75 112 VAL A O 1
ATOM 879 N N . LEU A 1 113 ? 10.523 16.062 -0.901 1 96.25 113 LEU A N 1
ATOM 880 C CA . LEU A 1 113 ? 11.727 15.273 -1.138 1 96.25 113 LEU A CA 1
ATOM 881 C C . LEU A 1 113 ? 12.93 16.172 -1.372 1 96.25 113 LEU A C 1
ATOM 883 O O . LEU A 1 113 ? 12.797 17.281 -1.892 1 96.25 113 LEU A O 1
ATOM 887 N N . GLU A 1 114 ? 14.008 15.719 -0.969 1 92.38 114 GLU A N 1
ATOM 888 C CA . GLU A 1 114 ? 15.242 16.469 -1.205 1 92.38 114 GLU A CA 1
ATOM 889 C C . GLU A 1 114 ? 16.344 15.555 -1.745 1 92.38 114 GLU A C 1
ATOM 891 O O . GLU A 1 114 ? 16.609 14.492 -1.18 1 92.38 114 GLU A O 1
ATOM 896 N N . GLU A 1 115 ? 16.828 15.93 -2.932 1 82 115 GLU A N 1
ATOM 897 C CA . GLU A 1 115 ? 17.984 15.25 -3.535 1 82 115 GLU A CA 1
ATOM 898 C C . GLU A 1 115 ? 19.031 16.25 -4.008 1 82 115 GLU A C 1
ATOM 900 O O . GLU A 1 115 ? 18.75 17.094 -4.859 1 82 115 GLU A O 1
ATOM 905 N N . ASP A 1 116 ? 20.297 16.141 -3.52 1 85.19 116 ASP A N 1
ATOM 906 C CA . ASP A 1 116 ? 21.422 16.969 -3.906 1 85.19 116 ASP A CA 1
ATOM 907 C C . ASP A 1 116 ? 21.062 18.453 -3.854 1 85.19 116 ASP A C 1
ATOM 909 O O . ASP A 1 116 ? 21.344 19.203 -4.793 1 85.19 116 ASP A O 1
ATOM 913 N N . GLY A 1 117 ? 20.281 18.844 -2.98 1 84.5 117 GLY A N 1
ATOM 914 C CA . GLY A 1 117 ? 19.938 20.25 -2.791 1 84.5 117 GLY A CA 1
ATOM 915 C C . GLY A 1 117 ? 18.672 20.656 -3.518 1 84.5 117 GLY A C 1
ATOM 916 O O . GLY A 1 117 ? 18.188 21.781 -3.338 1 84.5 117 GLY A O 1
ATOM 917 N N . PHE A 1 118 ? 18.219 19.844 -4.363 1 89.38 118 PHE A N 1
ATOM 918 C CA . PHE A 1 118 ? 16.984 20.125 -5.09 1 89.38 118 PHE A CA 1
ATOM 919 C C . PHE A 1 118 ? 15.789 19.531 -4.355 1 89.38 118 PHE A C 1
ATOM 921 O O . PHE A 1 118 ? 15.836 18.406 -3.879 1 89.38 118 PHE A O 1
ATOM 928 N N . LYS A 1 119 ? 14.797 20.422 -4.207 1 91.31 119 LYS A N 1
ATOM 929 C CA . LYS A 1 119 ? 13.578 19.984 -3.533 1 91.31 119 LYS A CA 1
ATOM 930 C C . LYS A 1 119 ? 12.469 19.672 -4.539 1 91.31 119 LYS A C 1
ATOM 932 O O . LYS A 1 119 ? 12.297 20.406 -5.52 1 91.31 119 LYS A O 1
ATOM 937 N N . LEU A 1 120 ? 11.852 18.547 -4.305 1 93.94 120 LEU A N 1
ATOM 938 C CA . LEU A 1 120 ? 10.68 18.125 -5.07 1 93.94 120 LEU A CA 1
ATOM 939 C C . LEU A 1 120 ? 9.469 17.953 -4.156 1 93.94 120 LEU A C 1
ATOM 941 O O . LEU A 1 120 ? 9.594 17.391 -3.059 1 93.94 120 LEU A O 1
ATOM 945 N N . LYS A 1 121 ? 8.359 18.5 -4.625 1 96.5 121 LYS A N 1
ATOM 946 C CA . LYS A 1 121 ? 7.105 18.328 -3.895 1 96.5 121 LYS A CA 1
ATOM 947 C C . LYS A 1 121 ? 6.113 17.5 -4.695 1 96.5 121 LYS A C 1
ATOM 949 O O . LYS A 1 121 ? 5.957 17.688 -5.902 1 96.5 121 LYS A O 1
ATOM 954 N N . LEU A 1 122 ? 5.508 16.562 -4 1 96.56 122 LEU A N 1
ATOM 955 C CA . LEU A 1 122 ? 4.48 15.734 -4.617 1 96.56 122 LEU A CA 1
ATOM 956 C C . LEU A 1 122 ? 3.264 15.609 -3.705 1 96.56 122 LEU A C 1
ATOM 958 O O . LEU A 1 122 ? 3.396 15.625 -2.479 1 96.56 122 LEU A O 1
ATOM 962 N N . LYS A 1 123 ? 2.117 15.516 -4.352 1 98.31 123 LYS A N 1
ATOM 963 C CA . LYS A 1 123 ? 0.883 15.32 -3.598 1 98.31 123 LYS A CA 1
ATOM 964 C C . LYS A 1 123 ? 0.597 13.836 -3.387 1 98.31 123 LYS A C 1
ATOM 966 O O . LYS A 1 123 ? 0.757 13.031 -4.305 1 98.31 123 LYS A O 1
ATOM 971 N N . MET A 1 124 ? 0.263 13.508 -2.166 1 98.69 124 MET A N 1
ATOM 972 C CA . MET A 1 124 ? 0.008 12.117 -1.82 1 98.69 124 MET A CA 1
ATOM 973 C C . MET A 1 124 ? -1.255 11.984 -0.974 1 98.69 124 MET A C 1
ATOM 975 O O . MET A 1 124 ? -1.702 12.961 -0.366 1 98.69 124 MET A O 1
ATOM 979 N N . ILE A 1 125 ? -1.841 10.82 -0.991 1 98.44 125 ILE A N 1
ATOM 980 C CA . ILE A 1 125 ? -2.828 10.469 0.023 1 98.44 125 ILE A CA 1
ATOM 981 C C . ILE A 1 125 ? -2.201 10.578 1.412 1 98.44 125 ILE A C 1
ATOM 983 O O . ILE A 1 125 ? -1.128 10.023 1.66 1 98.44 125 ILE A O 1
ATOM 987 N N . PRO A 1 126 ? -2.848 11.227 2.354 1 98.56 126 PRO A N 1
ATOM 988 C CA . PRO A 1 126 ? -2.207 11.547 3.633 1 98.56 126 PRO A CA 1
ATOM 989 C C . PRO A 1 126 ? -1.779 10.297 4.402 1 98.56 126 PRO A C 1
ATOM 991 O O . PRO A 1 126 ? -0.661 10.242 4.922 1 98.56 126 PRO A O 1
ATOM 994 N N . SER A 1 127 ? -2.617 9.289 4.457 1 98.75 127 SER A N 1
ATOM 995 C CA . SER A 1 127 ? -2.268 8.078 5.203 1 98.75 127 SER A CA 1
ATOM 996 C C . SER A 1 127 ? -1.009 7.43 4.641 1 98.75 127 SER A C 1
ATOM 998 O O . SER A 1 127 ? -0.181 6.914 5.395 1 98.75 127 SER A O 1
ATOM 1000 N N . HIS A 1 128 ? -0.791 7.438 3.387 1 98.81 128 HIS A N 1
ATOM 1001 C CA . HIS A 1 128 ? 0.393 6.895 2.729 1 98.81 128 HIS A CA 1
ATOM 1002 C C . HIS A 1 128 ? 1.618 7.762 2.998 1 98.81 128 HIS A C 1
ATOM 1004 O O . HIS A 1 128 ? 2.693 7.242 3.311 1 98.81 128 HIS A O 1
ATOM 1010 N N . ALA A 1 129 ? 1.417 9.078 2.904 1 98.81 129 ALA A N 1
ATOM 1011 C CA . ALA A 1 129 ? 2.512 10.016 3.129 1 98.81 129 ALA A CA 1
ATOM 1012 C C . ALA A 1 129 ? 3.014 9.945 4.566 1 98.81 129 ALA A C 1
ATOM 1014 O O . ALA A 1 129 ? 4.223 9.93 4.809 1 98.81 129 ALA A O 1
ATOM 1015 N N . VAL A 1 130 ? 2.068 9.914 5.438 1 98.88 130 VAL A N 1
ATOM 1016 C CA . VAL A 1 130 ? 2.404 9.828 6.855 1 98.88 130 VAL A CA 1
ATOM 1017 C C . VAL A 1 130 ? 3.197 8.555 7.125 1 98.88 130 VAL A C 1
ATOM 1019 O O . VAL A 1 130 ? 4.211 8.578 7.828 1 98.88 130 VAL A O 1
ATOM 1022 N N . TYR A 1 131 ? 2.791 7.461 6.535 1 98.88 131 TYR A N 1
ATOM 1023 C CA . TYR A 1 131 ? 3.486 6.195 6.738 1 98.88 131 TYR A CA 1
ATOM 1024 C C . TYR A 1 131 ? 4.922 6.273 6.227 1 98.88 131 TYR A C 1
ATOM 1026 O O . TYR A 1 131 ? 5.848 5.812 6.898 1 98.88 131 TYR A O 1
ATOM 1034 N N . LEU A 1 132 ? 5.062 6.848 5.074 1 98.38 132 LEU A N 1
ATOM 1035 C CA . LEU A 1 132 ? 6.398 7 4.504 1 98.38 132 LEU A CA 1
ATOM 1036 C C . LEU A 1 132 ? 7.289 7.832 5.414 1 98.38 132 LEU A C 1
ATOM 1038 O O . LEU A 1 132 ? 8.461 7.5 5.621 1 98.38 132 LEU A O 1
ATOM 1042 N N . ALA A 1 133 ? 6.742 8.906 5.977 1 98.56 133 ALA A N 1
ATOM 1043 C CA . ALA A 1 133 ? 7.496 9.75 6.898 1 98.56 133 ALA A CA 1
ATOM 1044 C C . ALA A 1 133 ? 7.895 8.984 8.156 1 98.56 133 ALA A C 1
ATOM 1046 O O . ALA A 1 133 ? 8.992 9.18 8.688 1 98.56 133 ALA A O 1
ATOM 1047 N N . LEU A 1 134 ? 7.004 8.148 8.602 1 98.62 134 LEU A N 1
ATOM 1048 C CA . LEU A 1 134 ? 7.293 7.336 9.781 1 98.62 134 LEU A CA 1
ATOM 1049 C C . LEU A 1 134 ? 8.477 6.406 9.523 1 98.62 134 LEU A C 1
ATOM 1051 O O . LEU A 1 134 ? 9.391 6.316 10.352 1 98.62 134 LEU A O 1
ATOM 1055 N N . ILE A 1 135 ? 8.461 5.789 8.367 1 97 135 ILE A N 1
ATOM 1056 C CA . ILE A 1 135 ? 9.547 4.891 8 1 97 135 ILE A CA 1
ATOM 1057 C C . ILE A 1 135 ? 10.859 5.672 7.895 1 97 135 ILE A C 1
ATOM 1059 O O . ILE A 1 135 ? 11.922 5.168 8.258 1 97 135 ILE A O 1
ATOM 1063 N N . ALA A 1 136 ? 10.766 6.848 7.41 1 97.31 136 ALA A N 1
ATOM 1064 C CA . ALA A 1 136 ? 11.93 7.688 7.145 1 97.31 136 ALA A CA 1
ATOM 1065 C C . ALA A 1 136 ? 12.406 8.391 8.414 1 97.31 136 ALA A C 1
ATOM 1067 O O . ALA A 1 136 ? 13.516 8.922 8.453 1 97.31 136 ALA A O 1
ATOM 1068 N N . GLY A 1 137 ? 11.555 8.43 9.461 1 98 137 GLY A N 1
ATOM 1069 C CA . GLY A 1 137 ? 11.875 9.188 10.656 1 98 137 GLY A CA 1
ATOM 1070 C C . GLY A 1 137 ? 11.93 10.688 10.406 1 98 137 GLY A C 1
ATOM 1071 O O . GLY A 1 137 ? 12.844 11.367 10.875 1 98 137 GLY A O 1
ATOM 1072 N N . ARG A 1 138 ? 11.008 11.125 9.594 1 98.44 138 ARG A N 1
ATOM 1073 C CA . ARG A 1 138 ? 10.992 12.539 9.234 1 98.44 138 ARG A CA 1
ATOM 1074 C C . ARG A 1 138 ? 9.75 13.234 9.789 1 98.44 138 ARG A C 1
ATOM 1076 O O . ARG A 1 138 ? 8.75 12.578 10.094 1 98.44 138 ARG A O 1
ATOM 1083 N N . PRO A 1 139 ? 9.742 14.555 9.875 1 98.69 139 PRO A N 1
ATOM 1084 C CA . PRO A 1 139 ? 8.641 15.266 10.531 1 98.69 139 PRO A CA 1
ATOM 1085 C C . PRO A 1 139 ? 7.367 15.289 9.688 1 98.69 139 PRO A C 1
ATOM 1087 O O . PRO A 1 139 ? 7.438 15.266 8.461 1 98.69 139 PRO A O 1
ATOM 1090 N N . ILE A 1 140 ? 6.312 15.289 10.391 1 98.88 140 ILE A N 1
ATOM 1091 C CA . ILE A 1 140 ? 4.973 15.406 9.82 1 98.88 140 ILE A CA 1
ATOM 1092 C C . ILE A 1 140 ? 4.277 16.641 10.406 1 98.88 140 ILE A C 1
ATOM 1094 O O . ILE A 1 140 ? 4.336 16.875 11.609 1 98.88 140 ILE A O 1
ATOM 1098 N N . TYR A 1 141 ? 3.658 17.422 9.531 1 98.69 141 TYR A N 1
ATOM 1099 C CA . TYR A 1 141 ? 2.92 18.594 9.953 1 98.69 141 TYR A CA 1
ATOM 1100 C C . TYR A 1 141 ? 1.497 18.578 9.414 1 98.69 141 TYR A C 1
ATOM 1102 O O . TYR A 1 141 ? 1.231 17.953 8.375 1 98.69 141 TYR A O 1
ATOM 1110 N N . VAL A 1 142 ? 0.674 19.25 10.133 1 98.06 142 VAL A N 1
ATOM 1111 C CA . VAL A 1 142 ? -0.69 19.5 9.672 1 98.06 142 VAL A CA 1
ATOM 1112 C C . VAL A 1 142 ? -0.971 21 9.672 1 98.06 142 VAL A C 1
ATOM 1114 O O . VAL A 1 142 ? -0.6 21.703 10.609 1 98.06 142 VAL A O 1
ATOM 1117 N N . LEU A 1 143 ? -1.532 21.438 8.562 1 96.5 143 LEU A N 1
ATOM 1118 C CA . LEU A 1 143 ? -1.991 22.812 8.555 1 96.5 143 LEU A CA 1
ATOM 1119 C C . LEU A 1 143 ? -3.014 23.062 9.656 1 96.5 143 LEU A C 1
ATOM 1121 O O . LEU A 1 143 ? -4.008 22.344 9.758 1 96.5 143 LEU A O 1
ATOM 1125 N N . GLU A 1 144 ? -2.83 24.078 10.406 1 92.94 144 GLU A N 1
ATOM 1126 C CA . GLU A 1 144 ? -3.635 24.344 11.594 1 92.94 144 GLU A CA 1
ATOM 1127 C C . GLU A 1 144 ? -5.113 24.469 11.25 1 92.94 144 GLU A C 1
ATOM 1129 O O . GLU A 1 144 ? -5.977 23.984 11.992 1 92.94 144 GLU A O 1
ATOM 1134 N N . LYS A 1 145 ? -5.461 25.078 10.211 1 90.88 145 LYS A N 1
ATOM 1135 C CA . LYS A 1 145 ? -6.852 25.297 9.828 1 90.88 145 LYS A CA 1
ATOM 1136 C C . LYS A 1 145 ? -7.57 23.984 9.562 1 90.88 145 LYS A C 1
ATOM 1138 O O . LYS A 1 145 ? -8.805 23.922 9.617 1 90.88 145 LYS A O 1
ATOM 1143 N N . LEU A 1 146 ? -6.785 22.906 9.211 1 93 146 LEU A N 1
ATOM 1144 C CA . LEU A 1 146 ? -7.379 21.609 8.922 1 93 146 LEU A CA 1
ATOM 1145 C C . LEU A 1 146 ? -7.648 20.844 10.219 1 93 146 LEU A C 1
ATOM 1147 O O . LEU A 1 146 ? -8.398 19.859 10.219 1 93 146 LEU A O 1
ATOM 1151 N N . VAL A 1 147 ? -7.008 21.094 11.281 1 87.06 147 VAL A N 1
ATOM 1152 C CA . VAL A 1 147 ? -7.16 20.406 12.562 1 87.06 147 VAL A CA 1
ATOM 1153 C C . VAL A 1 147 ? -8.555 20.688 13.125 1 87.06 147 VAL A C 1
ATOM 1155 O O . VAL A 1 147 ? -9.195 19.781 13.664 1 87.06 147 VAL A O 1
ATOM 1158 N N . HIS A 1 148 ? -9.07 21.75 13.055 1 68.75 148 HIS A N 1
ATOM 1159 C CA . HIS A 1 148 ? -10.383 22.125 13.57 1 68.75 148 HIS A CA 1
ATOM 1160 C C . HIS A 1 148 ? -11.5 21.531 12.727 1 68.75 148 HIS A C 1
ATOM 1162 O O . HIS A 1 148 ? -12.57 21.203 13.25 1 68.75 148 HIS A O 1
ATOM 1168 N N . GLU A 1 149 ? -11.219 21.312 11.531 1 57.59 149 GLU A N 1
ATOM 1169 C CA . GLU A 1 149 ? -12.234 20.75 10.641 1 57.59 149 GLU A CA 1
ATOM 1170 C C . GLU A 1 149 ? -12.367 19.25 10.836 1 57.59 149 GLU A C 1
ATOM 1172 O O . GLU A 1 149 ? -13.445 18.688 10.656 1 57.59 149 GLU A O 1
ATOM 1177 N N . SER A 1 150 ? -11.273 18.438 11.109 1 54.03 150 SER A N 1
ATOM 1178 C CA . SER A 1 150 ? -11.211 16.984 11.266 1 54.03 150 SER A CA 1
ATOM 1179 C C . SER A 1 150 ? -12.031 16.516 12.461 1 54.03 150 SER A C 1
ATOM 1181 O O . SER A 1 150 ? -12.5 15.383 12.492 1 54.03 150 SER A O 1
ATOM 1183 N N . TYR A 1 151 ? -12.148 17.234 13.523 1 49 151 TYR A N 1
ATOM 1184 C CA . TYR A 1 151 ? -12.984 16.938 14.672 1 49 151 TYR A CA 1
ATOM 1185 C C . TYR A 1 151 ? -14.453 16.859 14.273 1 49 151 TYR A C 1
ATOM 1187 O O . TYR A 1 151 ? -15.234 16.125 14.883 1 49 151 TYR A O 1
ATOM 1195 N N . SER A 1 152 ? -14.82 17.547 13.289 1 43.47 152 SER A N 1
ATOM 1196 C CA . SER A 1 152 ? -16.25 17.594 12.992 1 43.47 152 SER A CA 1
ATOM 1197 C C . SER A 1 152 ? -16.703 16.312 12.305 1 43.47 152 SER A C 1
ATOM 1199 O O . SER A 1 152 ? -17.891 15.969 12.336 1 43.47 152 SER A O 1
ATOM 1201 N N . GLU A 1 153 ? -15.859 15.633 11.539 1 45 153 GLU A N 1
ATOM 1202 C CA . GLU A 1 153 ? -16.344 14.469 10.805 1 45 153 GLU A CA 1
ATOM 1203 C C . GLU A 1 153 ? -16.344 13.227 11.68 1 45 153 GLU A C 1
ATOM 1205 O O . GLU A 1 153 ? -16.781 12.156 11.25 1 45 153 GLU A O 1
ATOM 1210 N N . GLU A 1 154 ? -15.625 13.109 12.727 1 41.16 154 GLU A N 1
ATOM 1211 C CA . GLU A 1 154 ? -15.656 12.016 13.695 1 41.16 154 GLU A CA 1
ATOM 1212 C C . GLU A 1 154 ? -17.047 11.852 14.289 1 41.16 154 GLU A C 1
ATOM 1214 O O . GLU A 1 154 ? -17.328 10.859 14.969 1 41.16 154 GLU A O 1
ATOM 1219 N N . GLU A 1 155 ? -17.844 12.867 14.336 1 35.06 155 GLU A N 1
ATOM 1220 C CA . GLU A 1 155 ? -19.141 12.75 14.984 1 35.06 155 GLU A CA 1
ATOM 1221 C C . GLU A 1 155 ? -20.156 12.086 14.062 1 35.06 155 GLU A C 1
ATOM 1223 O O . GLU A 1 155 ? -21.344 11.969 14.406 1 35.06 155 GLU A O 1
ATOM 1228 N N . TYR A 1 156 ? -19.766 11.875 12.766 1 30.48 156 TYR A N 1
ATOM 1229 C CA . TYR A 1 156 ? -20.875 11.156 12.141 1 30.48 156 TYR A CA 1
ATOM 1230 C C . TYR A 1 156 ? -20.703 9.648 12.328 1 30.48 156 TYR A C 1
ATOM 1232 O O . TYR A 1 156 ? -19.594 9.141 12.367 1 30.48 156 TYR A O 1
ATOM 1240 N N . MET B 1 1 ? 16.953 -21.562 -2.963 1 30.03 1 MET B N 1
ATOM 1241 C CA . MET B 1 1 ? 17.438 -22.109 -4.227 1 30.03 1 MET B CA 1
ATOM 1242 C C . MET B 1 1 ? 16.531 -21.734 -5.379 1 30.03 1 MET B C 1
ATOM 1244 O O . MET B 1 1 ? 15.305 -21.625 -5.199 1 30.03 1 MET B O 1
ATOM 1248 N N . PRO B 1 2 ? 17.047 -21.125 -6.555 1 33.72 2 PRO B N 1
ATOM 1249 C CA . PRO B 1 2 ? 16.109 -20.969 -7.664 1 33.72 2 PRO B CA 1
ATOM 1250 C C . PRO B 1 2 ? 15.219 -22.203 -7.852 1 33.72 2 PRO B C 1
ATOM 1252 O O . PRO B 1 2 ? 15.648 -23.328 -7.562 1 33.72 2 PRO B O 1
ATOM 1255 N N . VAL B 1 3 ? 13.898 -22 -7.723 1 40.59 3 VAL B N 1
ATOM 1256 C CA . VAL B 1 3 ? 13.078 -23.141 -8.117 1 40.59 3 VAL B CA 1
ATOM 1257 C C . VAL B 1 3 ? 13.531 -23.656 -9.477 1 40.59 3 VAL B C 1
ATOM 1259 O O . VAL B 1 3 ? 13.781 -22.875 -10.398 1 40.59 3 VAL B O 1
ATOM 1262 N N . LEU B 1 4 ? 14.125 -24.641 -9.609 1 41.31 4 LEU B N 1
ATOM 1263 C CA . LEU B 1 4 ? 14.445 -25.344 -10.852 1 41.31 4 LEU B CA 1
ATOM 1264 C C . LEU B 1 4 ? 13.25 -25.375 -11.789 1 41.31 4 LEU B C 1
ATOM 1266 O O . LEU B 1 4 ? 12.102 -25.469 -11.336 1 41.31 4 LEU B O 1
ATOM 1270 N N . PRO B 1 5 ? 13.289 -24.891 -13.086 1 43.59 5 PRO B N 1
ATOM 1271 C CA . PRO B 1 5 ? 12.25 -24.953 -14.117 1 43.59 5 PRO B CA 1
ATOM 1272 C C . PRO B 1 5 ? 11.297 -26.125 -13.906 1 43.59 5 PRO B C 1
ATOM 1274 O O . PRO B 1 5 ? 10.109 -26.031 -14.234 1 43.59 5 PRO B O 1
ATOM 1277 N N . GLY B 1 6 ? 11.773 -27.219 -13.508 1 44.97 6 GLY B N 1
ATOM 1278 C CA . GLY B 1 6 ? 11.031 -28.469 -13.438 1 44.97 6 GLY B CA 1
ATOM 1279 C C . GLY B 1 6 ? 9.961 -28.469 -12.367 1 44.97 6 GLY B C 1
ATOM 1280 O O . GLY B 1 6 ? 9.25 -29.453 -12.188 1 44.97 6 GLY B O 1
ATOM 1281 N N . GLU B 1 7 ? 10.023 -27.531 -11.305 1 61.56 7 GLU B N 1
ATOM 1282 C CA . GLU B 1 7 ? 9.383 -27.734 -10.008 1 61.56 7 GLU B CA 1
ATOM 1283 C C . GLU B 1 7 ? 7.914 -27.328 -10.055 1 61.56 7 GLU B C 1
ATOM 1285 O O . GLU B 1 7 ? 7.285 -27.141 -9.008 1 61.56 7 GLU B O 1
ATOM 1290 N N . GLY B 1 8 ? 7.191 -27.375 -11.234 1 89.19 8 GLY B N 1
ATOM 1291 C CA . GLY B 1 8 ? 5.754 -27.172 -11.297 1 89.19 8 GLY B CA 1
ATOM 1292 C C . GLY B 1 8 ? 5.363 -25.703 -11.25 1 89.19 8 GLY B C 1
ATOM 1293 O O . GLY B 1 8 ? 4.266 -25.359 -10.805 1 89.19 8 GLY B O 1
ATOM 1294 N N . LEU B 1 9 ? 6.34 -24.859 -11.672 1 95.62 9 LEU B N 1
ATOM 1295 C CA . LEU B 1 9 ? 6.074 -23.422 -11.719 1 95.62 9 LEU B CA 1
ATOM 1296 C C . LEU B 1 9 ? 5.691 -23 -13.133 1 95.62 9 LEU B C 1
ATOM 1298 O O . LEU B 1 9 ? 6.27 -23.469 -14.109 1 95.62 9 LEU B O 1
ATOM 1302 N N . VAL B 1 10 ? 4.688 -22.109 -13.219 1 97.31 10 VAL B N 1
ATOM 1303 C CA . VAL B 1 10 ? 4.27 -21.531 -14.492 1 97.31 10 VAL B CA 1
ATOM 1304 C C . VAL B 1 10 ? 4.52 -20.031 -14.484 1 97.31 10 VAL B C 1
ATOM 1306 O O . VAL B 1 10 ? 4.141 -19.328 -13.539 1 97.31 10 VAL B O 1
ATOM 1309 N N . LYS B 1 11 ? 5.145 -19.547 -15.555 1 98.44 11 LYS B N 1
ATOM 1310 C CA . LYS B 1 11 ? 5.555 -18.141 -15.617 1 98.44 11 LYS B CA 1
ATOM 1311 C C . LYS B 1 11 ? 4.375 -17.234 -15.961 1 98.44 11 LYS B C 1
ATOM 1313 O O . LYS B 1 11 ? 3.562 -17.578 -16.828 1 98.44 11 LYS B O 1
ATOM 1318 N N . VAL B 1 12 ? 4.352 -16.078 -15.312 1 98.62 12 VAL B N 1
ATOM 1319 C CA . VAL B 1 12 ? 3.371 -15.047 -15.641 1 98.62 12 VAL B CA 1
ATOM 1320 C C . VAL B 1 12 ? 3.863 -14.227 -16.828 1 98.62 12 VAL B C 1
ATOM 1322 O O . VAL B 1 12 ? 5.012 -13.773 -16.844 1 98.62 12 VAL B O 1
ATOM 1325 N N . VAL B 1 13 ? 2.98 -13.969 -17.812 1 98.69 13 VAL B N 1
ATOM 1326 C CA . VAL B 1 13 ? 3.438 -13.281 -19.016 1 98.69 13 VAL B CA 1
ATOM 1327 C C . VAL B 1 13 ? 2.773 -11.906 -19.109 1 98.69 13 VAL B C 1
ATOM 1329 O O . VAL B 1 13 ? 3.225 -11.047 -19.859 1 98.69 13 VAL B O 1
ATOM 1332 N N . ASP B 1 14 ? 1.728 -11.672 -18.375 1 98.69 14 ASP B N 1
ATOM 1333 C CA . ASP B 1 14 ? 1.046 -10.383 -18.344 1 98.69 14 ASP B CA 1
ATOM 1334 C C . ASP B 1 14 ? 0.207 -10.234 -17.078 1 98.69 14 ASP B C 1
ATOM 1336 O O . ASP B 1 14 ? -0.229 -11.234 -16.5 1 98.69 14 ASP B O 1
ATOM 1340 N N . VAL B 1 15 ? 0.062 -9.008 -16.625 1 98.81 15 VAL B N 1
ATOM 1341 C CA . VAL B 1 15 ? -0.727 -8.711 -15.438 1 98.81 15 VAL B CA 1
ATOM 1342 C C . VAL B 1 15 ? -1.747 -7.621 -15.75 1 98.81 15 VAL B C 1
ATOM 1344 O O . VAL B 1 15 ? -1.392 -6.559 -16.266 1 98.81 15 VAL B O 1
ATOM 1347 N N . ASP B 1 16 ? -3.01 -7.883 -15.43 1 98.62 16 ASP B N 1
ATOM 1348 C CA . ASP B 1 16 ? -4.066 -6.883 -15.516 1 98.62 16 ASP B CA 1
ATOM 1349 C C . ASP B 1 16 ? -4.746 -6.688 -14.156 1 98.62 16 ASP B C 1
ATOM 1351 O O . ASP B 1 16 ? -4.801 -7.613 -13.344 1 98.62 16 ASP B O 1
ATOM 1355 N N . ALA B 1 17 ? -5.184 -5.492 -13.93 1 98.75 17 ALA B N 1
ATOM 1356 C CA . ALA B 1 17 ? -5.945 -5.188 -12.719 1 98.75 17 ALA B CA 1
ATOM 1357 C C . ALA B 1 17 ? -7.125 -4.273 -13.031 1 98.75 17 ALA B C 1
ATOM 1359 O O . ALA B 1 17 ? -7.008 -3.354 -13.844 1 98.75 17 ALA B O 1
ATOM 1360 N N . TYR B 1 18 ? -8.258 -4.559 -12.438 1 98.62 18 TYR B N 1
ATOM 1361 C CA . TYR B 1 18 ? -9.461 -3.791 -12.75 1 98.62 18 TYR B CA 1
ATOM 1362 C C . TYR B 1 18 ? -10.484 -3.91 -11.625 1 98.62 18 TYR B C 1
ATOM 1364 O O . TYR B 1 18 ? -10.328 -4.73 -10.719 1 98.62 18 TYR B O 1
ATOM 1372 N N . ILE B 1 19 ? -11.422 -3.041 -11.656 1 98.44 19 ILE B N 1
ATOM 1373 C CA . ILE B 1 19 ? -12.547 -3.059 -10.734 1 98.44 19 ILE B CA 1
ATOM 1374 C C . ILE B 1 19 ? -13.773 -3.648 -11.43 1 98.44 19 ILE B C 1
ATOM 1376 O O . ILE B 1 19 ? -14.148 -3.213 -12.523 1 98.44 19 ILE B O 1
ATOM 1380 N N . LYS B 1 20 ? -14.234 -4.641 -10.867 1 96.88 20 LYS B N 1
ATOM 1381 C CA . LYS B 1 20 ? -15.422 -5.293 -11.398 1 96.88 20 LYS B CA 1
ATOM 1382 C C . LYS B 1 20 ? -16.656 -4.961 -10.562 1 96.88 20 LYS B C 1
ATOM 1384 O O . LYS B 1 20 ? -16.656 -5.148 -9.344 1 96.88 20 LYS B O 1
ATOM 1389 N N . ARG B 1 21 ? -17.734 -4.359 -11.219 1 96.81 21 ARG B N 1
ATOM 1390 C CA . ARG B 1 21 ? -1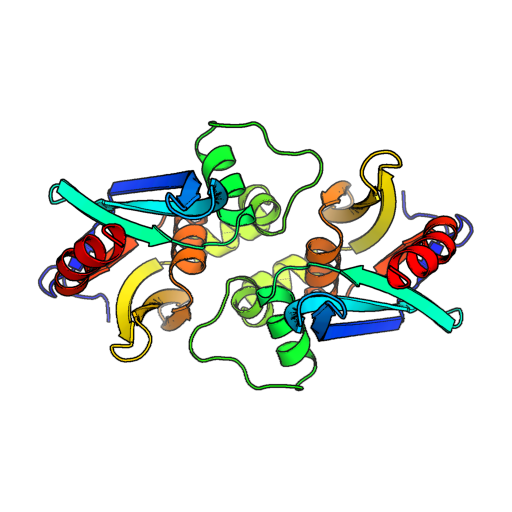9 -4.082 -10.547 1 96.81 21 ARG B CA 1
ATOM 1391 C C . ARG B 1 21 ? -19.828 -5.348 -10.414 1 96.81 21 ARG B C 1
ATOM 1393 O O . ARG B 1 21 ? -20.109 -6.027 -11.406 1 96.81 21 ARG B O 1
ATOM 1400 N N . MET B 1 22 ? -20.141 -5.652 -9.18 1 95.38 22 MET B N 1
ATOM 1401 C CA . MET B 1 22 ? -20.953 -6.832 -8.906 1 95.38 22 MET B CA 1
ATOM 1402 C C . MET B 1 22 ? -22.344 -6.43 -8.414 1 95.38 22 MET B C 1
ATOM 1404 O O . MET B 1 22 ? -22.531 -5.309 -7.934 1 95.38 22 MET B O 1
ATOM 1408 N N . SER B 1 23 ? -23.422 -7.297 -8.633 1 93.25 23 SER B N 1
ATOM 1409 C CA . SER B 1 23 ? -24.766 -7.066 -8.109 1 93.25 23 SER B CA 1
ATOM 1410 C C . SER B 1 23 ? -25.359 -8.336 -7.512 1 93.25 23 SER B C 1
ATOM 1412 O O . SER B 1 23 ? -25.156 -9.43 -8.047 1 93.25 23 SER B O 1
ATOM 1414 N N . ASP B 1 24 ? -25.859 -8.125 -6.309 1 89.75 24 ASP B N 1
ATOM 1415 C CA . ASP B 1 24 ? -26.625 -9.219 -5.703 1 89.75 24 ASP B CA 1
ATOM 1416 C C . ASP B 1 24 ? -28 -9.328 -6.332 1 89.75 24 ASP B C 1
ATOM 1418 O O . ASP B 1 24 ? -28.844 -8.445 -6.148 1 89.75 24 ASP B O 1
ATOM 1422 N N . PRO B 1 25 ? -28.281 -10.422 -6.938 1 89.31 25 PRO B N 1
ATOM 1423 C CA . PRO B 1 25 ? -29.547 -10.523 -7.645 1 89.31 25 PRO B CA 1
ATOM 1424 C C . PRO B 1 25 ? -30.75 -10.531 -6.695 1 89.31 25 PRO B C 1
ATOM 1426 O O . PRO B 1 25 ? -31.875 -10.234 -7.109 1 89.31 25 PRO B O 1
ATOM 1429 N N . ARG B 1 26 ? -30.578 -10.906 -5.555 1 92.56 26 ARG B N 1
ATOM 1430 C CA . ARG B 1 26 ? -31.672 -10.992 -4.594 1 92.56 26 ARG B CA 1
ATOM 1431 C C . ARG B 1 26 ? -32 -9.617 -4.02 1 92.56 26 ARG B C 1
ATOM 1433 O O . ARG B 1 26 ? -33.188 -9.25 -3.924 1 92.56 26 ARG B O 1
ATOM 1440 N N . SER B 1 27 ? -31 -8.82 -3.65 1 89.56 27 SER B N 1
ATOM 1441 C CA . SER B 1 27 ? -31.219 -7.562 -2.949 1 89.56 27 SER B CA 1
ATOM 1442 C C . SER B 1 27 ? -31.031 -6.371 -3.883 1 89.56 27 SER B C 1
ATOM 1444 O O . SER B 1 27 ? -31.453 -5.254 -3.566 1 89.56 27 SER B O 1
ATOM 1446 N N . GLY B 1 28 ? -30.453 -6.574 -5.004 1 91.31 28 GLY B N 1
ATOM 1447 C CA . GLY B 1 28 ? -30.109 -5.469 -5.887 1 91.31 28 GLY B CA 1
ATOM 1448 C C . GLY B 1 28 ? -28.906 -4.68 -5.414 1 91.31 28 GLY B C 1
ATOM 1449 O O . GLY B 1 28 ? -28.562 -3.65 -6.004 1 91.31 28 GLY B O 1
ATOM 1450 N N . PHE B 1 29 ? -28.312 -5.227 -4.387 1 91.62 29 PHE B N 1
ATOM 1451 C CA . PHE B 1 29 ? -27.156 -4.539 -3.824 1 91.62 29 PHE B CA 1
ATOM 1452 C C . PHE B 1 29 ? -25.969 -4.621 -4.773 1 91.62 29 PHE B C 1
ATOM 1454 O O . PHE B 1 29 ? -25.641 -5.695 -5.277 1 91.62 29 PHE B O 1
ATOM 1461 N N . VAL B 1 30 ? -25.359 -3.463 -5.133 1 94.88 30 VAL B N 1
ATOM 1462 C CA . VAL B 1 30 ? -24.234 -3.354 -6.051 1 94.88 30 VAL B CA 1
ATOM 1463 C C . VAL B 1 30 ? -22.969 -3.027 -5.273 1 94.88 30 VAL B C 1
ATOM 1465 O O . VAL B 1 30 ? -22.984 -2.191 -4.367 1 94.88 30 VAL B O 1
ATOM 1468 N N . PHE B 1 31 ? -21.922 -3.867 -5.629 1 94.31 31 PHE B N 1
ATOM 1469 C CA . PHE B 1 31 ? -20.656 -3.602 -4.957 1 94.31 31 PHE B CA 1
ATOM 1470 C C . PHE B 1 31 ? -19.484 -3.818 -5.902 1 94.31 31 PHE B C 1
ATOM 1472 O O . PHE B 1 31 ? -19.594 -4.535 -6.898 1 94.31 31 PHE B O 1
ATOM 1479 N N . ASP B 1 32 ? -18.375 -3.207 -5.602 1 96.56 32 ASP B N 1
ATOM 1480 C CA . ASP B 1 32 ? -17.188 -3.291 -6.438 1 96.56 32 ASP B CA 1
ATOM 1481 C C . ASP B 1 32 ? -16.203 -4.332 -5.895 1 96.56 32 ASP B C 1
ATOM 1483 O O . ASP B 1 32 ? -16 -4.43 -4.684 1 96.56 32 ASP B O 1
ATOM 1487 N N . VAL B 1 33 ? -15.711 -5.105 -6.848 1 97.25 33 VAL B N 1
ATOM 1488 C CA . VAL B 1 33 ? -14.641 -6.039 -6.512 1 97.25 33 VAL B CA 1
ATOM 1489 C C . VAL B 1 33 ? -13.375 -5.68 -7.289 1 97.25 33 VAL B C 1
ATOM 1491 O O . VAL B 1 33 ? -13.438 -5.414 -8.492 1 97.25 33 VAL B O 1
ATOM 1494 N N . THR B 1 34 ? -12.258 -5.617 -6.598 1 98.44 34 THR B N 1
ATOM 1495 C CA . THR B 1 34 ? -10.984 -5.371 -7.262 1 98.44 34 THR B CA 1
ATOM 1496 C C . THR B 1 34 ? -10.32 -6.688 -7.656 1 98.44 34 THR B C 1
ATOM 1498 O O . THR B 1 34 ? -10.289 -7.637 -6.871 1 98.44 34 THR B O 1
ATOM 1501 N N . VAL B 1 35 ? -9.812 -6.691 -8.906 1 97.94 35 VAL B N 1
ATOM 1502 C CA . VAL B 1 35 ? -9.336 -7.957 -9.469 1 97.94 35 VAL B CA 1
ATOM 1503 C C . VAL B 1 35 ? -7.945 -7.766 -10.062 1 97.94 35 VAL B C 1
ATOM 1505 O O . VAL B 1 35 ? -7.664 -6.738 -10.68 1 97.94 35 VAL B O 1
ATOM 1508 N N . MET B 1 36 ? -7.102 -8.719 -9.844 1 98.5 36 MET B N 1
ATOM 1509 C CA . MET B 1 36 ? -5.836 -8.852 -10.562 1 98.5 36 MET B CA 1
ATOM 1510 C C . MET B 1 36 ? -5.77 -10.18 -11.312 1 98.5 36 MET B C 1
ATOM 1512 O O . MET B 1 36 ? -5.969 -11.242 -10.719 1 98.5 36 MET B O 1
ATOM 1516 N N . GLU B 1 37 ? -5.547 -10.07 -12.57 1 97.69 37 GLU B N 1
ATOM 1517 C CA . GLU B 1 37 ? -5.469 -11.25 -13.43 1 97.69 37 GLU B CA 1
ATOM 1518 C C . GLU B 1 37 ? -4.055 -11.453 -13.969 1 97.69 37 GLU B C 1
ATOM 1520 O O . GLU B 1 37 ? -3.508 -10.562 -14.633 1 97.69 37 GLU B O 1
ATOM 1525 N N . LEU B 1 38 ? -3.51 -12.625 -13.594 1 98.56 38 LEU B N 1
ATOM 1526 C CA . LEU B 1 38 ? -2.211 -13.031 -14.117 1 98.56 38 LEU B CA 1
ATOM 1527 C C . LEU B 1 38 ? -2.375 -13.992 -15.289 1 98.56 38 LEU B C 1
ATOM 1529 O O . LEU B 1 38 ? -2.922 -15.086 -15.125 1 98.56 38 LEU B O 1
ATOM 1533 N N . LYS B 1 39 ? -1.929 -13.555 -16.406 1 98.06 39 LYS B N 1
ATOM 1534 C CA . LYS B 1 39 ? -1.882 -14.461 -17.547 1 98.06 39 LYS B CA 1
ATOM 1535 C C . LYS B 1 39 ? -0.611 -15.305 -17.531 1 98.06 39 LYS B C 1
ATOM 1537 O O . LYS B 1 39 ? 0.489 -14.773 -17.359 1 98.06 39 LYS B O 1
ATOM 1542 N N . LEU B 1 40 ? -0.848 -16.594 -17.719 1 97.5 40 LEU B N 1
ATOM 1543 C CA . LEU B 1 40 ? 0.273 -17.516 -17.609 1 97.5 40 LEU B CA 1
ATOM 1544 C C . LEU B 1 40 ? 0.751 -17.984 -18.984 1 97.5 40 LEU B C 1
ATOM 1546 O O . LEU B 1 40 ? -0.012 -17.953 -19.953 1 97.5 40 LEU B O 1
ATOM 1550 N N . GLU B 1 41 ? 1.997 -18.391 -19.016 1 97.69 41 GLU B N 1
ATOM 1551 C CA . GLU B 1 41 ? 2.633 -18.75 -20.281 1 97.69 41 GLU B CA 1
ATOM 1552 C C . GLU B 1 41 ? 1.965 -19.969 -20.906 1 97.69 41 GLU B C 1
ATOM 1554 O O . GLU B 1 41 ? 2.021 -20.156 -22.125 1 97.69 41 GLU B O 1
ATOM 1559 N N . ASN B 1 42 ? 1.302 -20.797 -20.141 1 94.31 42 ASN B N 1
ATOM 1560 C CA . ASN B 1 42 ? 0.636 -21.984 -20.672 1 94.31 42 ASN B CA 1
ATOM 1561 C C . ASN B 1 42 ? -0.786 -21.672 -21.125 1 94.31 42 ASN B C 1
ATOM 1563 O O . ASN B 1 42 ? -1.545 -22.578 -21.469 1 94.31 42 ASN B O 1
ATOM 1567 N N . GLY B 1 43 ? -1.183 -20.438 -21.078 1 94.94 43 GLY B N 1
ATOM 1568 C CA . GLY B 1 43 ? -2.479 -20.016 -21.578 1 94.94 43 GLY B CA 1
ATOM 1569 C C . GLY B 1 43 ? -3.531 -19.891 -20.5 1 94.94 43 GLY B C 1
ATOM 1570 O O . GLY B 1 43 ? -4.605 -19.328 -20.719 1 94.94 43 GLY B O 1
ATOM 1571 N N . SER B 1 44 ? -3.211 -20.406 -19.281 1 94.38 44 SER B N 1
ATOM 1572 C CA . SER B 1 44 ? -4.152 -20.297 -18.172 1 94.38 44 SER B CA 1
ATOM 1573 C C . SER B 1 44 ? -4.055 -18.938 -17.484 1 94.38 44 SER B C 1
ATOM 1575 O O . SER B 1 44 ? -3.291 -18.078 -17.922 1 94.38 44 SER B O 1
ATOM 1577 N N . LYS B 1 45 ? -4.941 -18.75 -16.562 1 95.75 45 LYS B N 1
ATOM 1578 C CA . LYS B 1 45 ? -4.938 -17.516 -15.781 1 95.75 45 LYS B CA 1
ATOM 1579 C C . LYS B 1 45 ? -4.988 -17.812 -14.289 1 95.75 45 LYS B C 1
ATOM 1581 O O . LYS B 1 45 ? -5.531 -18.828 -13.867 1 95.75 45 LYS B O 1
ATOM 1586 N N . PHE B 1 46 ? -4.344 -17 -13.531 1 96.62 46 PHE B N 1
ATOM 1587 C CA . PHE B 1 46 ? -4.477 -16.953 -12.078 1 96.62 46 PHE B CA 1
ATOM 1588 C C . PHE B 1 46 ? -5.109 -15.641 -11.633 1 96.62 46 PHE B C 1
ATOM 1590 O O . PHE B 1 46 ? -4.598 -14.562 -11.945 1 96.62 46 PHE B O 1
ATOM 1597 N N . VAL B 1 47 ? -6.223 -15.727 -10.922 1 96.06 47 VAL B N 1
ATOM 1598 C CA . VAL B 1 47 ? -7.012 -14.539 -10.617 1 96.06 47 VAL B CA 1
ATOM 1599 C C . VAL B 1 47 ? -7.094 -14.344 -9.109 1 96.06 47 VAL B C 1
ATOM 1601 O O . VAL B 1 47 ? -7.348 -15.289 -8.359 1 96.06 47 VAL B O 1
ATOM 1604 N N . MET B 1 48 ? -6.785 -13.102 -8.727 1 95.31 48 MET B N 1
ATOM 1605 C CA . MET B 1 48 ? -6.945 -12.695 -7.336 1 95.31 48 MET B CA 1
ATOM 1606 C C . MET B 1 48 ? -8.008 -11.602 -7.207 1 95.31 48 MET B C 1
ATOM 1608 O O . MET B 1 48 ? -8.109 -10.727 -8.07 1 95.31 48 MET B O 1
ATOM 1612 N N . SER B 1 49 ? -8.719 -11.695 -6.09 1 95.56 49 SER B N 1
ATOM 1613 C CA . SER B 1 49 ? -9.742 -10.68 -5.844 1 95.56 49 SER B CA 1
ATOM 1614 C C . SER B 1 49 ? -9.492 -9.953 -4.527 1 95.56 49 SER B C 1
ATOM 1616 O O . SER B 1 49 ? -8.664 -10.383 -3.723 1 95.56 49 SER B O 1
ATOM 1618 N N . ASN B 1 50 ? -10.188 -8.766 -4.418 1 95.94 50 ASN B N 1
ATOM 1619 C CA . ASN B 1 50 ? -10.156 -7.953 -3.209 1 95.94 50 ASN B CA 1
ATOM 1620 C C . ASN B 1 50 ? -8.742 -7.488 -2.877 1 95.94 50 ASN B C 1
ATOM 1622 O O . ASN B 1 50 ? -8.305 -7.586 -1.729 1 95.94 50 ASN B O 1
ATOM 1626 N N . ILE B 1 51 ? -8.062 -7.113 -3.934 1 98.06 51 ILE B N 1
ATOM 1627 C CA . ILE B 1 51 ? -6.75 -6.5 -3.758 1 98.06 51 ILE B CA 1
ATOM 1628 C C . ILE B 1 51 ? -6.906 -5.008 -3.486 1 98.06 51 ILE B C 1
ATOM 1630 O O . ILE B 1 51 ? -7.965 -4.43 -3.754 1 98.06 51 ILE B O 1
ATOM 1634 N N . PRO B 1 52 ? -5.961 -4.387 -2.898 1 98.25 52 PRO B N 1
ATOM 1635 C CA . PRO B 1 52 ? -6.07 -2.947 -2.654 1 98.25 52 PRO B CA 1
ATOM 1636 C C . PRO B 1 52 ? -6.367 -2.154 -3.924 1 98.25 52 PRO B C 1
ATOM 1638 O O . PRO B 1 52 ? -5.742 -2.387 -4.961 1 98.25 52 PRO B O 1
ATOM 1641 N N . VAL B 1 53 ? -7.262 -1.229 -3.801 1 98.31 53 VAL B N 1
ATOM 1642 C CA . VAL B 1 53 ? -7.656 -0.421 -4.949 1 98.31 53 VAL B CA 1
ATOM 1643 C C . VAL B 1 53 ? -6.461 0.39 -5.445 1 98.31 53 VAL B C 1
ATOM 1645 O O . VAL B 1 53 ? -6.336 0.647 -6.645 1 98.31 53 VAL B O 1
ATOM 1648 N N . GLU B 1 54 ? -5.562 0.776 -4.562 1 98.62 54 GLU B N 1
ATOM 1649 C CA . GLU B 1 54 ? -4.375 1.544 -4.934 1 98.62 54 GLU B CA 1
ATOM 1650 C C . GLU B 1 54 ? -3.455 0.732 -5.84 1 98.62 54 GLU B C 1
ATOM 1652 O O . GLU B 1 54 ? -2.779 1.29 -6.707 1 98.62 54 GLU B O 1
ATOM 1657 N N . ILE B 1 55 ? -3.432 -0.604 -5.66 1 98.88 55 ILE B N 1
ATOM 1658 C CA . ILE B 1 55 ? -2.643 -1.46 -6.539 1 98.88 55 ILE B CA 1
ATOM 1659 C C . ILE B 1 55 ? -3.283 -1.51 -7.922 1 98.88 55 ILE B C 1
ATOM 1661 O O . ILE B 1 55 ? -2.588 -1.449 -8.938 1 98.88 55 ILE B O 1
ATOM 1665 N N . VAL B 1 56 ? -4.609 -1.588 -7.965 1 98.81 56 VAL B N 1
ATOM 1666 C CA . VAL B 1 56 ? -5.316 -1.553 -9.242 1 98.81 56 VAL B CA 1
ATOM 1667 C C . VAL B 1 56 ? -4.949 -0.279 -10 1 98.81 56 VAL B C 1
ATOM 1669 O O . VAL B 1 56 ? -4.59 -0.331 -11.18 1 98.81 56 VAL B O 1
ATOM 1672 N N . GLU B 1 57 ? -5.008 0.829 -9.281 1 98.69 57 GLU B N 1
ATOM 1673 C CA . GLU B 1 57 ? -4.695 2.115 -9.898 1 98.69 57 GLU B CA 1
ATOM 1674 C C . GLU B 1 57 ? -3.252 2.15 -10.398 1 98.69 57 GLU B C 1
ATOM 1676 O O . GLU B 1 57 ? -2.99 2.584 -11.523 1 98.69 57 GLU B O 1
ATOM 1681 N N . ALA B 1 58 ? -2.363 1.678 -9.609 1 98.81 58 ALA B N 1
ATOM 1682 C CA . ALA B 1 58 ? -0.942 1.72 -9.945 1 98.81 58 ALA B CA 1
ATOM 1683 C C . ALA B 1 58 ? -0.642 0.869 -11.172 1 98.81 58 ALA B C 1
ATOM 1685 O O . ALA B 1 58 ? 0.123 1.28 -12.047 1 98.81 58 ALA B O 1
ATOM 1686 N N . VAL B 1 59 ? -1.215 -0.298 -11.195 1 98.88 59 VAL B N 1
ATOM 1687 C CA . VAL B 1 59 ? -1.014 -1.175 -12.344 1 98.88 59 VAL B CA 1
ATOM 1688 C C . VAL B 1 59 ? -1.547 -0.501 -13.609 1 98.88 59 VAL B C 1
ATOM 1690 O O . VAL B 1 59 ? -0.922 -0.574 -14.672 1 98.88 59 VAL B O 1
ATOM 1693 N N . ASN B 1 60 ? -2.686 0.195 -13.508 1 98.88 60 ASN B N 1
ATOM 1694 C CA . ASN B 1 60 ? -3.271 0.864 -14.664 1 98.88 60 ASN B CA 1
ATOM 1695 C C . ASN B 1 60 ? -2.441 2.07 -15.094 1 98.88 60 ASN B C 1
ATOM 1697 O O . ASN B 1 60 ? -2.359 2.383 -16.281 1 98.88 60 ASN B O 1
ATOM 1701 N N . VAL B 1 61 ? -1.876 2.752 -14.172 1 98.75 61 VAL B N 1
ATOM 1702 C CA . VAL B 1 61 ? -0.944 3.818 -14.523 1 98.75 61 VAL B CA 1
ATOM 1703 C C . VAL B 1 61 ? 0.261 3.232 -15.258 1 98.75 61 VAL B C 1
ATOM 1705 O O . VAL B 1 61 ? 0.674 3.748 -16.297 1 98.75 61 VAL B O 1
ATOM 1708 N N . MET B 1 62 ? 0.79 2.125 -14.734 1 98.19 62 MET B N 1
ATOM 1709 C CA . MET B 1 62 ? 1.956 1.46 -15.305 1 98.19 62 MET B CA 1
ATOM 1710 C C . MET B 1 62 ? 1.688 1.039 -16.75 1 98.19 62 MET B C 1
ATOM 1712 O O . MET B 1 62 ? 2.57 1.138 -17.594 1 98.19 62 MET B O 1
ATOM 1716 N N . LYS B 1 63 ? 0.505 0.646 -17 1 98.12 63 LYS B N 1
ATOM 1717 C CA . LYS B 1 63 ? 0.136 0.143 -18.312 1 98.12 63 LYS B CA 1
ATOM 1718 C C . LYS B 1 63 ? -0.402 1.264 -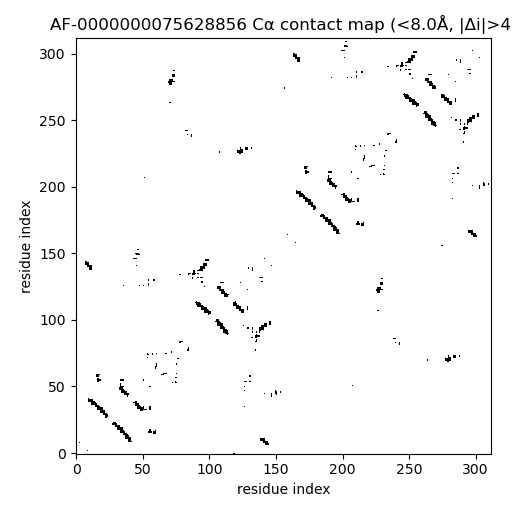19.203 1 98.12 63 LYS B C 1
ATOM 1720 O O . LYS B 1 63 ? -0.873 1.013 -20.312 1 98.12 63 LYS B O 1
ATOM 1725 N N . ASN B 1 64 ? -0.445 2.502 -18.688 1 98.06 64 ASN B N 1
ATOM 1726 C CA . ASN B 1 64 ? -0.888 3.693 -19.391 1 98.06 64 ASN B 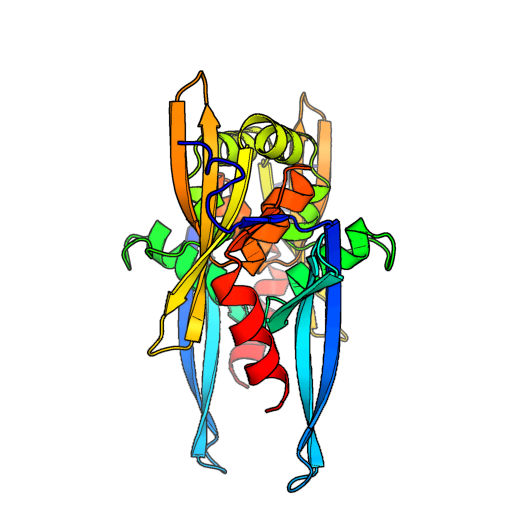CA 1
ATOM 1727 C C . ASN B 1 64 ? -2.379 3.635 -19.719 1 98.06 64 ASN B C 1
ATOM 1729 O O . ASN B 1 64 ? -2.818 4.152 -20.734 1 98.06 64 ASN B O 1
ATOM 1733 N N . ASN B 1 65 ? -3.07 2.83 -18.859 1 98.31 65 ASN B N 1
ATOM 1734 C CA . ASN B 1 65 ? -4.523 2.816 -19 1 98.31 65 ASN B CA 1
ATOM 1735 C C . ASN B 1 65 ? -5.148 4.086 -18.438 1 98.31 65 ASN B C 1
ATOM 1737 O O . ASN B 1 65 ? -6.258 4.461 -18.812 1 98.31 65 ASN B O 1
ATOM 1741 N N . ILE B 1 66 ? -4.52 4.742 -17.5 1 98.19 66 ILE B N 1
ATOM 1742 C CA . ILE B 1 66 ? -4.945 6.004 -16.906 1 98.19 66 ILE B CA 1
ATOM 1743 C C . ILE B 1 66 ? -3.727 6.879 -16.625 1 98.19 66 ILE B C 1
ATOM 1745 O O . ILE B 1 66 ? -2.596 6.387 -16.594 1 98.19 66 ILE B O 1
ATOM 1749 N N . ASP B 1 67 ? -3.949 8.133 -16.406 1 98.19 67 ASP B N 1
ATOM 1750 C CA . ASP B 1 67 ? -2.887 9.055 -16 1 98.19 67 ASP B CA 1
ATOM 1751 C C . ASP B 1 67 ? -2.588 8.938 -14.516 1 98.19 67 ASP B C 1
ATOM 1753 O O . ASP B 1 67 ? -3.439 8.5 -13.734 1 98.19 67 ASP B O 1
ATOM 1757 N N . THR B 1 68 ? -1.354 9.32 -14.18 1 98 68 THR B N 1
ATOM 1758 C CA . THR B 1 68 ? -1.009 9.406 -12.766 1 98 68 THR B CA 1
ATOM 1759 C C . THR B 1 68 ? -1.915 10.398 -12.047 1 98 68 THR B C 1
ATOM 1761 O O . THR B 1 68 ? -2.045 11.547 -12.477 1 98 68 THR B O 1
ATOM 1764 N N . PRO B 1 69 ? -2.566 9.914 -10.992 1 97.25 69 PRO B N 1
ATOM 1765 C CA . PRO B 1 69 ? -3.41 10.852 -10.25 1 97.25 69 PRO B CA 1
ATOM 1766 C C . PRO B 1 69 ? -2.605 11.945 -9.547 1 97.25 69 PRO B C 1
ATOM 1768 O O . PRO B 1 69 ? -1.431 11.742 -9.227 1 97.25 69 PRO B O 1
ATOM 1771 N N . ARG B 1 70 ? -3.264 13.07 -9.32 1 95.62 70 ARG B N 1
ATOM 1772 C CA . ARG B 1 70 ? -2.621 14.172 -8.609 1 95.62 70 ARG B CA 1
ATOM 1773 C C . ARG B 1 70 ? -2.143 13.727 -7.23 1 95.62 70 ARG B C 1
ATOM 1775 O O . ARG B 1 70 ? -0.979 13.93 -6.875 1 95.62 70 ARG B O 1
ATOM 1782 N N . ARG B 1 71 ? -3.057 13.125 -6.508 1 96.94 71 ARG B N 1
ATOM 1783 C CA . ARG B 1 71 ? -2.717 12.555 -5.207 1 96.94 71 ARG B CA 1
ATOM 1784 C C . ARG B 1 71 ? -2.262 11.109 -5.344 1 96.94 71 ARG B C 1
ATOM 1786 O O . ARG B 1 71 ? -3.066 10.227 -5.645 1 96.94 71 ARG B O 1
ATOM 1793 N N . GLN B 1 72 ? -0.988 10.906 -5.098 1 98.06 72 GLN B N 1
ATOM 1794 C CA . GLN B 1 72 ? -0.447 9.57 -5.344 1 98.06 72 GLN B CA 1
ATOM 1795 C C . GLN B 1 72 ? -0.499 8.711 -4.082 1 98.06 72 GLN B C 1
ATOM 1797 O O . GLN B 1 72 ? -0.381 9.227 -2.969 1 98.06 72 GLN B O 1
ATOM 1802 N N . SER B 1 73 ? -0.71 7.438 -4.246 1 98.69 73 SER B N 1
ATOM 1803 C CA . SER B 1 73 ? -0.487 6.453 -3.193 1 98.69 73 SER B CA 1
ATOM 1804 C C . SER B 1 73 ? 0.987 6.078 -3.094 1 98.69 73 SER B C 1
ATOM 1806 O O . SER B 1 73 ? 1.781 6.41 -3.975 1 98.69 73 SER B O 1
ATOM 1808 N N . LEU B 1 74 ? 1.312 5.418 -2.02 1 98.38 74 LEU B N 1
ATOM 1809 C CA . LEU B 1 74 ? 2.672 4.902 -1.886 1 98.38 74 LEU B CA 1
ATOM 1810 C C . LEU B 1 74 ? 3.016 3.969 -3.041 1 98.38 74 LEU B C 1
ATOM 1812 O O . LEU B 1 74 ? 4.16 3.932 -3.496 1 98.38 74 LEU B O 1
ATOM 1816 N N . PHE B 1 75 ? 2.088 3.219 -3.584 1 98.56 75 PHE B N 1
ATOM 1817 C CA . PHE B 1 75 ? 2.322 2.322 -4.711 1 98.56 75 PHE B CA 1
ATOM 1818 C C . PHE B 1 75 ? 2.771 3.105 -5.938 1 98.56 75 PHE B C 1
ATOM 1820 O O . PHE B 1 75 ? 3.799 2.789 -6.539 1 98.56 75 PHE B O 1
ATOM 1827 N N . ILE B 1 76 ? 2.076 4.145 -6.262 1 98.5 76 ILE B N 1
ATOM 1828 C CA . ILE B 1 76 ? 2.41 4.957 -7.426 1 98.5 76 ILE B CA 1
ATOM 1829 C C . ILE B 1 76 ? 3.705 5.723 -7.168 1 98.5 76 ILE B C 1
ATOM 1831 O O . ILE B 1 76 ? 4.555 5.84 -8.055 1 98.5 76 ILE B O 1
ATOM 1835 N N . PHE B 1 77 ? 3.861 6.191 -5.961 1 97.62 77 PHE B N 1
ATOM 1836 C CA . PHE B 1 77 ? 5.094 6.883 -5.598 1 97.62 77 PHE B CA 1
ATOM 1837 C C . PHE B 1 77 ? 6.305 5.996 -5.848 1 97.62 77 PHE B C 1
ATOM 1839 O O . PHE B 1 77 ? 7.285 6.434 -6.453 1 97.62 77 PHE B O 1
ATOM 1846 N N . LEU B 1 78 ? 6.23 4.719 -5.461 1 96.31 78 LEU B N 1
ATOM 1847 C CA . LEU B 1 78 ? 7.348 3.787 -5.582 1 96.31 78 LEU B CA 1
ATOM 1848 C C . LEU B 1 78 ? 7.727 3.574 -7.043 1 96.31 78 LEU B C 1
ATOM 1850 O O . LEU B 1 78 ? 8.914 3.525 -7.379 1 96.31 78 LEU B O 1
ATOM 1854 N N . MET B 1 79 ? 6.734 3.453 -7.883 1 96 79 MET B N 1
ATOM 1855 C CA . MET B 1 79 ? 7.031 3.182 -9.289 1 96 79 MET B CA 1
ATOM 1856 C C . MET B 1 79 ? 7.613 4.414 -9.969 1 96 79 MET B C 1
ATOM 1858 O O . MET B 1 79 ? 8.398 4.297 -10.914 1 96 79 MET B O 1
ATOM 1862 N N . ASN B 1 80 ? 7.289 5.617 -9.406 1 94.62 80 ASN B N 1
ATOM 1863 C CA . ASN B 1 80 ? 7.723 6.859 -10.047 1 94.62 80 ASN B CA 1
ATOM 1864 C C . ASN B 1 80 ? 9.047 7.355 -9.469 1 94.62 80 ASN B C 1
ATOM 1866 O O . ASN B 1 80 ? 9.688 8.234 -10.047 1 94.62 80 ASN B O 1
ATOM 1870 N N . SER B 1 81 ? 9.383 6.859 -8.344 1 93.12 81 SER B N 1
ATOM 1871 C CA . SER B 1 81 ? 10.641 7.242 -7.711 1 93.12 81 SER B CA 1
ATOM 1872 C C . SER B 1 81 ? 11.797 6.402 -8.234 1 93.12 81 SER B C 1
ATOM 1874 O O . SER B 1 81 ? 11.836 5.188 -8.023 1 93.12 81 SER B O 1
ATOM 1876 N N . GLU B 1 82 ? 12.789 7.035 -8.828 1 92.06 82 GLU B N 1
ATOM 1877 C CA . GLU B 1 82 ? 13.93 6.328 -9.406 1 92.06 82 GLU B CA 1
ATOM 1878 C C . GLU B 1 82 ? 14.719 5.578 -8.336 1 92.06 82 GLU B C 1
ATOM 1880 O O . GLU B 1 82 ? 15.156 4.449 -8.555 1 92.06 82 GLU B O 1
ATOM 1885 N N . VAL B 1 83 ? 14.859 6.141 -7.223 1 89.88 83 VAL B N 1
ATOM 1886 C CA . VAL B 1 83 ? 15.664 5.547 -6.156 1 89.88 83 VAL B CA 1
ATOM 1887 C C . VAL B 1 83 ? 14.992 4.27 -5.652 1 89.88 83 VAL B C 1
ATOM 1889 O O . VAL B 1 83 ? 15.656 3.25 -5.457 1 89.88 83 VAL B O 1
ATOM 1892 N N . PHE B 1 84 ? 13.719 4.332 -5.477 1 91.25 84 PHE B N 1
ATOM 1893 C CA . PHE B 1 84 ? 13 3.17 -4.973 1 91.25 84 PHE B CA 1
ATOM 1894 C C . PHE B 1 84 ? 12.906 2.086 -6.043 1 91.25 84 PHE B C 1
ATOM 1896 O O . PHE B 1 84 ? 13.062 0.9 -5.746 1 91.25 84 PHE B O 1
ATOM 1903 N N . LYS B 1 85 ? 12.703 2.477 -7.23 1 93.81 85 LYS B N 1
ATOM 1904 C CA . LYS B 1 85 ? 12.664 1.528 -8.344 1 93.81 85 LYS B CA 1
ATOM 1905 C C . LYS B 1 85 ? 14 0.81 -8.5 1 93.81 85 LYS B C 1
ATOM 1907 O O . LYS B 1 85 ? 14.039 -0.409 -8.68 1 93.81 85 LYS B O 1
ATOM 1912 N N . ASP B 1 86 ? 15.078 1.603 -8.367 1 93.62 86 ASP B N 1
ATOM 1913 C CA . ASP B 1 86 ? 16.422 1.031 -8.484 1 93.62 86 ASP B CA 1
ATOM 1914 C C . ASP B 1 86 ? 16.672 0.014 -7.375 1 93.62 86 ASP B C 1
ATOM 1916 O O . ASP B 1 86 ? 17.297 -1.022 -7.613 1 93.62 86 ASP B O 1
ATOM 1920 N N . ALA B 1 87 ? 16.234 0.352 -6.227 1 92.5 87 ALA B N 1
ATOM 1921 C CA . ALA B 1 87 ? 16.375 -0.59 -5.117 1 92.5 87 ALA B CA 1
ATOM 1922 C C . ALA B 1 87 ? 15.641 -1.895 -5.41 1 92.5 87 ALA B C 1
ATOM 1924 O O . ALA B 1 87 ? 16.188 -2.982 -5.188 1 92.5 87 ALA B O 1
ATOM 1925 N N . ALA B 1 88 ? 14.422 -1.841 -5.941 1 94.44 88 ALA B N 1
ATOM 1926 C CA . ALA B 1 88 ? 13.633 -3.023 -6.277 1 94.44 88 ALA B CA 1
ATOM 1927 C C . ALA B 1 88 ? 14.328 -3.855 -7.352 1 94.44 88 ALA B C 1
ATOM 1929 O O . ALA B 1 88 ? 14.453 -5.074 -7.215 1 94.44 88 ALA B O 1
ATOM 1930 N N . VAL B 1 89 ? 14.844 -3.174 -8.359 1 95.12 89 VAL B N 1
ATOM 1931 C CA . VAL B 1 89 ? 15.5 -3.834 -9.484 1 95.12 89 VAL B CA 1
ATOM 1932 C C . VAL B 1 89 ? 16.75 -4.574 -8.992 1 95.12 89 VAL B C 1
ATOM 1934 O O . VAL B 1 89 ? 17.016 -5.699 -9.422 1 95.12 89 VAL B O 1
ATOM 1937 N N . ASN B 1 90 ? 17.391 -3.947 -8.07 1 93.44 90 ASN B N 1
ATOM 1938 C CA . ASN B 1 90 ? 18.688 -4.484 -7.641 1 93.44 90 ASN B CA 1
ATOM 1939 C C . ASN B 1 90 ? 18.5 -5.629 -6.648 1 93.44 90 ASN B C 1
ATOM 1941 O O . ASN B 1 90 ? 19.344 -6.535 -6.586 1 93.44 90 ASN B O 1
ATOM 1945 N N . PHE B 1 91 ? 17.375 -5.633 -5.98 1 93.62 91 PHE B N 1
ATOM 1946 C CA . PHE B 1 91 ? 17.312 -6.551 -4.844 1 93.62 91 PHE B CA 1
ATOM 1947 C C . PHE B 1 91 ? 16.281 -7.648 -5.086 1 93.62 91 PHE B C 1
ATOM 1949 O O . PHE B 1 91 ? 16.406 -8.75 -4.551 1 93.62 91 PHE B O 1
ATOM 1956 N N . VAL B 1 92 ? 15.258 -7.387 -5.859 1 96.5 92 VAL B N 1
ATOM 1957 C CA . VAL B 1 92 ? 14.227 -8.391 -6.125 1 96.5 92 VAL B CA 1
ATOM 1958 C C . VAL B 1 92 ? 14.703 -9.328 -7.23 1 96.5 92 VAL B C 1
ATOM 1960 O O . VAL B 1 92 ? 15.148 -8.883 -8.289 1 96.5 92 VAL B O 1
ATOM 1963 N N . LYS B 1 93 ? 14.609 -10.586 -7.012 1 97.31 93 LYS B N 1
ATOM 1964 C CA . LYS B 1 93 ? 15 -11.578 -8.016 1 97.31 93 LYS B CA 1
ATOM 1965 C C . LYS B 1 93 ? 13.773 -12.164 -8.711 1 97.31 93 LYS B C 1
ATOM 1967 O O . LYS B 1 93 ? 13.742 -12.273 -9.938 1 97.31 93 LYS B O 1
ATOM 1972 N N . GLU B 1 94 ? 12.859 -12.625 -7.926 1 98.25 94 GLU B N 1
ATOM 1973 C CA . GLU B 1 94 ? 11.625 -13.188 -8.469 1 98.25 94 GLU B CA 1
ATOM 1974 C C . GLU B 1 94 ? 10.547 -13.305 -7.398 1 98.25 94 GLU B C 1
ATOM 1976 O O . GLU B 1 94 ? 10.836 -13.18 -6.207 1 98.25 94 GLU B O 1
ATOM 1981 N N . VAL B 1 95 ? 9.328 -13.461 -7.875 1 98.75 95 VAL B N 1
ATOM 1982 C CA . VAL B 1 95 ? 8.188 -13.727 -7.008 1 98.75 95 VAL B CA 1
ATOM 1983 C C . VAL B 1 95 ? 7.52 -15.031 -7.418 1 98.75 95 VAL B C 1
ATOM 1985 O O . VAL B 1 95 ? 7.344 -15.305 -8.609 1 98.75 95 VAL B O 1
ATOM 1988 N N . VAL B 1 96 ? 7.203 -15.875 -6.438 1 98.62 96 VAL B N 1
ATOM 1989 C CA . VAL B 1 96 ? 6.523 -17.141 -6.699 1 98.62 96 VAL B CA 1
ATOM 1990 C C . VAL B 1 96 ? 5.281 -17.25 -5.82 1 98.62 96 VAL B C 1
ATOM 1992 O O . VAL B 1 96 ? 5.383 -17.219 -4.59 1 98.62 96 VAL B O 1
ATOM 1995 N N . ILE B 1 97 ? 4.137 -17.312 -6.449 1 98.38 97 ILE B N 1
ATOM 1996 C CA . ILE B 1 97 ? 2.936 -17.656 -5.695 1 98.38 97 ILE B CA 1
ATOM 1997 C C . ILE B 1 97 ? 2.857 -19.156 -5.508 1 98.38 97 ILE B C 1
ATOM 1999 O O . ILE B 1 97 ? 2.633 -19.906 -6.469 1 98.38 97 ILE B O 1
ATOM 2003 N N . ASP B 1 98 ? 2.994 -19.578 -4.203 1 96.69 98 ASP B N 1
ATOM 2004 C CA . ASP B 1 98 ? 3.297 -21 -4.086 1 96.69 98 ASP B CA 1
ATOM 2005 C C . ASP B 1 98 ? 2.561 -21.625 -2.904 1 96.69 98 ASP B C 1
ATOM 2007 O O . ASP B 1 98 ? 2.691 -22.828 -2.648 1 96.69 98 ASP B O 1
ATOM 2011 N N . GLU B 1 99 ? 1.78 -20.875 -2.145 1 95.19 99 GLU B N 1
ATOM 2012 C CA . GLU B 1 99 ? 1.064 -21.406 -0.994 1 95.19 99 GLU B CA 1
ATOM 2013 C C . GLU B 1 99 ? -0.387 -20.938 -0.975 1 95.19 99 GLU B C 1
ATOM 2015 O O . GLU B 1 99 ? -0.693 -19.844 -1.436 1 95.19 99 GLU B O 1
ATOM 2020 N N . ILE B 1 100 ? -1.231 -21.859 -0.46 1 94.19 100 ILE B N 1
ATOM 2021 C CA . ILE B 1 100 ? -2.621 -21.516 -0.176 1 94.19 100 ILE B CA 1
ATOM 2022 C C . ILE B 1 100 ? -3.031 -22.094 1.175 1 94.19 100 ILE B C 1
ATOM 2024 O O . ILE B 1 100 ? -2.666 -23.219 1.506 1 94.19 100 ILE B O 1
ATOM 2028 N N . ASP B 1 101 ? -3.6 -21.266 1.956 1 93.12 101 ASP B N 1
ATOM 2029 C CA . ASP B 1 101 ? -4.203 -21.781 3.176 1 93.12 101 ASP B CA 1
ATOM 2030 C C . ASP B 1 101 ? -5.523 -22.484 2.877 1 93.12 101 ASP B C 1
ATOM 2032 O O . ASP B 1 101 ? -6.516 -21.844 2.525 1 93.12 101 ASP B O 1
ATOM 2036 N N . GLN B 1 102 ? -5.602 -23.734 3.082 1 89.88 102 GLN B N 1
ATOM 2037 C CA . GLN B 1 102 ? -6.754 -24.531 2.699 1 89.88 102 GLN B CA 1
ATOM 2038 C C . GLN B 1 102 ? -7.969 -24.203 3.561 1 89.88 102 GLN B C 1
ATOM 2040 O O . GLN B 1 102 ? -9.109 -24.406 3.141 1 89.88 102 GLN B O 1
ATOM 2045 N N . ASN B 1 103 ? -7.691 -23.688 4.727 1 92.06 103 ASN B N 1
ATOM 2046 C CA . ASN B 1 103 ? -8.797 -23.359 5.621 1 92.06 103 ASN B CA 1
ATOM 2047 C C . ASN B 1 103 ? -9.383 -21.984 5.301 1 92.06 103 ASN B C 1
ATOM 2049 O O . ASN B 1 103 ? -10.602 -21.812 5.281 1 92.06 103 ASN B O 1
ATOM 2053 N N . THR B 1 104 ? -8.5 -21.062 4.934 1 89.25 104 THR B N 1
ATOM 2054 C CA . THR B 1 104 ? -8.945 -19.688 4.723 1 89.25 104 THR B CA 1
ATOM 2055 C C . THR B 1 104 ? -9.008 -19.359 3.236 1 89.25 104 THR B C 1
ATOM 2057 O O . THR B 1 104 ? -9.617 -18.359 2.838 1 89.25 104 THR B O 1
ATOM 2060 N N . GLY B 1 105 ? -8.359 -20.141 2.424 1 89.5 105 GLY B N 1
ATOM 2061 C CA . GLY B 1 105 ? -8.32 -19.875 0.995 1 89.5 105 GLY B CA 1
ATOM 2062 C C . GLY B 1 105 ? -7.363 -18.766 0.622 1 89.5 105 GLY B C 1
ATOM 2063 O O . GLY B 1 105 ? -7.363 -18.281 -0.518 1 89.5 105 GLY B O 1
ATOM 2064 N N . LEU B 1 106 ? -6.547 -18.344 1.54 1 92.31 106 LEU B N 1
ATOM 2065 C CA . LEU B 1 106 ? -5.637 -17.234 1.313 1 92.31 106 LEU B CA 1
ATOM 2066 C C . LEU B 1 106 ? -4.344 -17.703 0.657 1 92.31 106 LEU B C 1
ATOM 2068 O O . LEU B 1 106 ? -3.717 -18.656 1.129 1 92.31 106 LEU B O 1
ATOM 2072 N N . TYR B 1 107 ? -3.951 -17.047 -0.431 1 95.94 107 TYR B N 1
ATOM 2073 C CA . TYR B 1 107 ? -2.701 -17.344 -1.117 1 95.94 107 TYR B CA 1
ATOM 2074 C C . TYR B 1 107 ? -1.533 -16.594 -0.482 1 95.94 107 TYR B C 1
ATOM 2076 O O . TYR B 1 107 ? -1.729 -15.578 0.182 1 95.94 107 TYR B O 1
ATOM 2084 N N . THR B 1 108 ? -0.376 -17.156 -0.658 1 97.88 108 THR B N 1
ATOM 2085 C CA . THR B 1 108 ? 0.869 -16.547 -0.215 1 97.88 108 THR B CA 1
ATOM 2086 C C . THR B 1 108 ? 1.929 -16.609 -1.311 1 97.88 108 THR B C 1
ATOM 2088 O O . THR B 1 108 ? 1.992 -17.594 -2.057 1 97.88 108 THR B O 1
ATOM 2091 N N . ALA B 1 109 ? 2.662 -15.586 -1.392 1 98.5 109 ALA B N 1
ATOM 2092 C CA . ALA B 1 109 ? 3.768 -15.555 -2.346 1 98.5 109 ALA B CA 1
ATOM 2093 C C . ALA B 1 109 ? 5.113 -15.539 -1.625 1 98.5 109 ALA B C 1
ATOM 2095 O O . ALA B 1 109 ? 5.215 -15.055 -0.495 1 98.5 109 ALA B O 1
ATOM 2096 N N . THR B 1 110 ? 6.07 -16.094 -2.271 1 98.5 110 THR B N 1
ATOM 2097 C CA . THR B 1 110 ? 7.461 -15.992 -1.84 1 98.5 110 THR B CA 1
ATOM 2098 C C . THR B 1 110 ? 8.195 -14.922 -2.645 1 98.5 110 THR B C 1
ATOM 2100 O O . THR B 1 110 ? 8.281 -15.008 -3.871 1 98.5 110 THR B O 1
ATOM 2103 N N . LEU B 1 111 ? 8.664 -13.914 -1.935 1 98.19 111 LEU B N 1
ATOM 2104 C CA . LEU B 1 111 ? 9.562 -12.9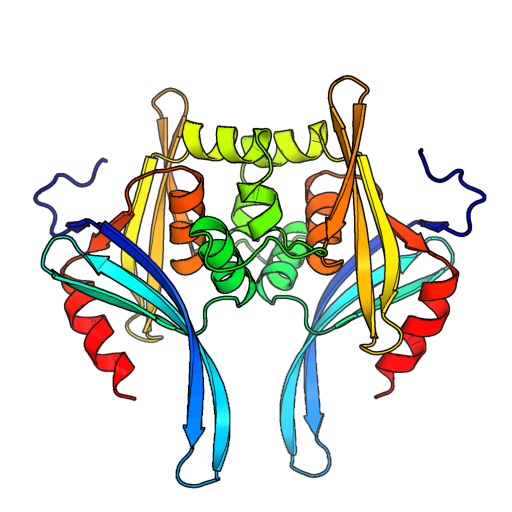22 -2.523 1 98.19 111 LEU B CA 1
ATOM 2105 C C . LEU B 1 111 ? 11.023 -13.367 -2.385 1 98.19 111 LEU B C 1
ATOM 2107 O O . LEU B 1 111 ? 11.5 -13.594 -1.273 1 98.19 111 LEU B O 1
ATOM 2111 N N . VAL B 1 112 ? 11.672 -13.516 -3.471 1 97.75 112 VAL B N 1
ATOM 2112 C CA . VAL B 1 112 ? 13.086 -13.875 -3.457 1 97.75 112 VAL B CA 1
ATOM 2113 C C . VAL B 1 112 ? 13.945 -12.633 -3.668 1 97.75 112 VAL B C 1
ATOM 2115 O O . VAL B 1 112 ? 13.82 -11.953 -4.691 1 97.75 112 VAL B O 1
ATOM 2118 N N . LEU B 1 113 ? 14.742 -12.367 -2.668 1 96.25 113 LEU B N 1
ATOM 2119 C CA . LEU B 1 113 ? 15.664 -11.234 -2.725 1 96.25 113 LEU B CA 1
ATOM 2120 C C . LEU B 1 113 ? 17.109 -11.719 -2.861 1 96.25 113 LEU B C 1
ATOM 2122 O O . LEU B 1 113 ? 17.453 -12.797 -2.375 1 96.25 113 LEU B O 1
ATOM 2126 N N . GLU B 1 114 ? 17.859 -10.984 -3.514 1 92.31 114 GLU B N 1
ATOM 2127 C CA . GLU B 1 114 ? 19.266 -11.312 -3.648 1 92.31 114 GLU B CA 1
ATOM 2128 C C . GLU B 1 114 ? 20.141 -10.094 -3.385 1 92.31 114 GLU B C 1
ATOM 2130 O O . GLU B 1 114 ? 19.922 -9.023 -3.955 1 92.31 114 GLU B O 1
ATOM 2135 N N . GLU B 1 115 ? 21.031 -10.25 -2.385 1 82 115 GLU B N 1
ATOM 2136 C CA . GLU B 1 115 ? 22.047 -9.234 -2.084 1 82 115 GLU B CA 1
ATOM 2137 C C . GLU B 1 115 ? 23.422 -9.859 -1.944 1 82 115 GLU B C 1
ATOM 2139 O O . GLU B 1 115 ? 23.641 -10.711 -1.084 1 82 115 GLU B O 1
ATOM 2144 N N . ASP B 1 116 ? 24.422 -9.367 -2.736 1 85.06 116 ASP B N 1
ATOM 2145 C CA . ASP B 1 116 ? 25.812 -9.805 -2.693 1 85.06 116 ASP B CA 1
ATOM 2146 C C . ASP B 1 116 ? 25.906 -11.328 -2.709 1 85.06 116 ASP B C 1
ATOM 2148 O O . ASP B 1 116 ? 26.625 -11.922 -1.904 1 85.06 116 ASP B O 1
ATOM 2152 N N . GLY B 1 117 ? 25.078 -12 -3.363 1 84.5 117 GLY B N 1
ATOM 2153 C CA . GLY B 1 117 ? 25.141 -13.445 -3.512 1 84.5 117 GLY B CA 1
ATOM 2154 C C . GLY B 1 117 ? 24.312 -14.188 -2.492 1 84.5 117 GLY B C 1
ATOM 2155 O O . GLY B 1 117 ? 24.156 -15.406 -2.576 1 84.5 117 GLY B O 1
ATOM 2156 N N . PHE B 1 118 ? 23.859 -13.516 -1.531 1 89.5 118 PHE B N 1
ATOM 2157 C CA . PHE B 1 118 ? 23 -14.117 -0.517 1 89.5 118 PHE B CA 1
ATOM 2158 C C . PHE B 1 118 ? 21.531 -13.945 -0.88 1 89.5 118 PHE B C 1
ATOM 2160 O O . PHE B 1 118 ? 21.109 -12.867 -1.299 1 89.5 118 PHE B O 1
ATOM 2167 N N . LYS B 1 119 ? 20.844 -15.102 -0.812 1 91.44 119 LYS B N 1
ATOM 2168 C CA . LYS B 1 119 ? 19.422 -15.078 -1.117 1 91.44 119 LYS B CA 1
ATOM 2169 C C . LYS B 1 119 ? 18.594 -15.07 0.159 1 91.44 119 LYS B C 1
ATOM 2171 O O . LYS B 1 119 ? 18.906 -15.781 1.118 1 91.44 119 LYS B O 1
ATOM 2176 N N . LEU B 1 120 ? 17.609 -14.188 0.156 1 93.94 120 LEU B N 1
ATOM 2177 C CA . LEU B 1 120 ? 16.625 -14.109 1.222 1 93.94 120 LEU B CA 1
ATOM 2178 C C . LEU B 1 120 ? 15.219 -14.336 0.672 1 93.94 120 LEU B C 1
ATOM 2180 O O . LEU B 1 120 ? 14.875 -13.82 -0.398 1 93.94 120 LEU B O 1
ATOM 2184 N N . LYS B 1 121 ? 14.492 -15.18 1.395 1 96.56 121 LYS B N 1
ATOM 2185 C CA . LYS B 1 121 ? 13.094 -15.422 1.031 1 96.56 121 LYS B CA 1
ATOM 2186 C C . LYS B 1 121 ? 12.148 -14.883 2.104 1 96.56 121 LYS B C 1
ATOM 2188 O O . LYS B 1 121 ? 12.391 -15.07 3.299 1 96.56 121 LYS B O 1
ATOM 2193 N N . LEU B 1 122 ? 11.125 -14.219 1.639 1 96.62 122 LEU B N 1
ATOM 2194 C CA . LEU B 1 122 ? 10.094 -13.711 2.541 1 96.62 122 LEU B CA 1
ATOM 2195 C C . LEU B 1 122 ? 8.703 -14 1.993 1 96.62 122 LEU B C 1
ATOM 2197 O O . LEU B 1 122 ? 8.5 -14.023 0.776 1 96.62 122 LEU B O 1
ATOM 2201 N N . LYS B 1 123 ? 7.793 -14.219 2.924 1 98.38 123 LYS B N 1
ATOM 2202 C CA . LYS B 1 123 ? 6.406 -14.438 2.533 1 98.38 123 LYS B CA 1
ATOM 2203 C C . LYS B 1 123 ? 5.641 -13.117 2.471 1 98.38 123 LYS B C 1
ATOM 2205 O O . LYS B 1 123 ? 5.789 -12.266 3.35 1 98.38 123 LYS B O 1
ATOM 2210 N N . MET B 1 124 ? 4.91 -12.945 1.404 1 98.69 124 MET B N 1
ATOM 2211 C CA . MET B 1 124 ? 4.16 -11.711 1.201 1 98.69 124 MET B CA 1
ATOM 2212 C C . MET B 1 124 ? 2.74 -12 0.732 1 98.69 124 MET B C 1
ATOM 2214 O O . MET B 1 124 ? 2.461 -13.094 0.234 1 98.69 124 MET B O 1
ATOM 2218 N N . ILE B 1 125 ? 1.857 -11.078 0.947 1 98.5 125 ILE B N 1
ATOM 2219 C CA . ILE B 1 125 ? 0.577 -11.078 0.249 1 98.5 125 ILE B CA 1
ATOM 2220 C C . ILE B 1 125 ? 0.812 -11.047 -1.26 1 98.5 125 ILE B C 1
ATOM 2222 O O . ILE B 1 125 ? 1.562 -10.211 -1.761 1 98.5 125 ILE B O 1
ATOM 2226 N N . PRO B 1 126 ? 0.172 -11.898 -2.023 1 98.62 126 PRO B N 1
ATOM 2227 C CA . PRO B 1 126 ? 0.512 -12.062 -3.439 1 98.62 126 PRO B CA 1
ATOM 2228 C C . PRO B 1 126 ? 0.322 -10.781 -4.242 1 98.62 126 PRO B C 1
ATOM 2230 O O . PRO B 1 126 ? 1.188 -10.414 -5.043 1 98.62 126 PRO B O 1
ATOM 2233 N N . SER B 1 127 ? -0.764 -10.062 -4.031 1 98.75 127 SER B N 1
ATOM 2234 C CA . SER B 1 127 ? -1.006 -8.844 -4.789 1 98.75 127 SER B CA 1
ATOM 2235 C C . SER B 1 127 ? 0.101 -7.82 -4.559 1 98.75 127 SER B C 1
ATOM 2237 O O . SER B 1 127 ? 0.5 -7.109 -5.484 1 98.75 127 SER B O 1
ATOM 2239 N N . HIS B 1 128 ? 0.639 -7.707 -3.4 1 98.81 128 HIS B N 1
ATOM 22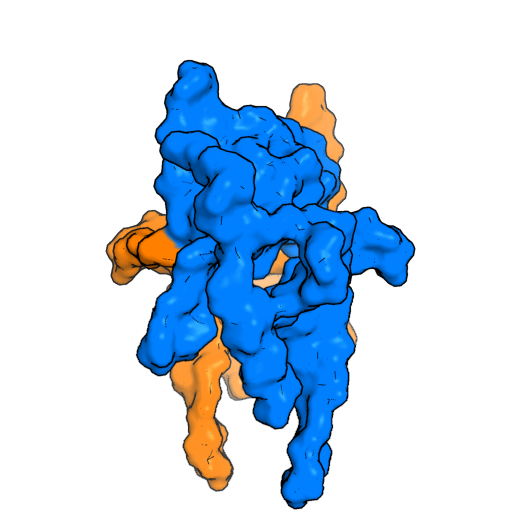40 C CA . HIS B 1 128 ? 1.736 -6.809 -3.061 1 98.81 128 HIS B CA 1
ATOM 2241 C C . HIS B 1 128 ? 3.045 -7.277 -3.686 1 98.81 128 HIS B C 1
ATOM 2243 O O . HIS B 1 128 ? 3.791 -6.473 -4.25 1 98.81 128 HIS B O 1
ATOM 2249 N N . ALA B 1 129 ? 3.273 -8.586 -3.602 1 98.81 129 ALA B N 1
ATOM 2250 C CA . ALA B 1 129 ? 4.5 -9.164 -4.148 1 98.81 129 ALA B CA 1
ATOM 2251 C C . ALA B 1 129 ? 4.551 -9.008 -5.664 1 98.81 129 ALA B C 1
ATOM 2253 O O . ALA B 1 129 ? 5.59 -8.641 -6.223 1 98.81 129 ALA B O 1
ATOM 2254 N N . VAL B 1 130 ? 3.443 -9.289 -6.254 1 98.88 130 VAL B N 1
ATOM 2255 C CA . VAL B 1 130 ? 3.346 -9.164 -7.703 1 98.88 130 VAL B CA 1
ATOM 2256 C C . VAL B 1 130 ? 3.619 -7.723 -8.117 1 98.88 130 VAL B C 1
ATOM 2258 O O . VAL B 1 130 ? 4.367 -7.473 -9.062 1 98.88 130 VAL B O 1
ATOM 2261 N N . TYR B 1 131 ? 3.082 -6.785 -7.395 1 98.88 131 TYR B N 1
ATOM 2262 C CA . TYR B 1 131 ? 3.287 -5.375 -7.719 1 98.88 131 TYR B CA 1
ATOM 2263 C C . TYR B 1 131 ? 4.758 -5 -7.613 1 98.88 131 TYR B C 1
ATOM 2265 O O . TYR B 1 131 ? 5.293 -4.309 -8.484 1 98.88 131 TYR B O 1
ATOM 2273 N N . LEU B 1 132 ? 5.363 -5.457 -6.57 1 98.38 132 LEU B N 1
ATOM 2274 C CA . LEU B 1 132 ? 6.781 -5.18 -6.383 1 98.38 132 LEU B CA 1
ATOM 2275 C C . LEU B 1 132 ? 7.605 -5.746 -7.535 1 98.38 132 LEU B C 1
ATOM 2277 O O . LEU B 1 132 ? 8.523 -5.09 -8.023 1 98.38 132 LEU B O 1
ATOM 2281 N N . ALA B 1 133 ? 7.277 -6.953 -7.973 1 98.56 133 ALA B N 1
ATOM 2282 C CA . ALA B 1 133 ? 7.973 -7.574 -9.094 1 98.56 133 ALA B CA 1
ATOM 2283 C C . ALA B 1 133 ? 7.773 -6.77 -10.375 1 98.56 133 ALA B C 1
ATOM 2285 O O . ALA B 1 133 ? 8.688 -6.652 -11.195 1 98.56 133 ALA B O 1
ATOM 2286 N N . LEU B 1 134 ? 6.598 -6.258 -10.539 1 98.62 134 LEU B N 1
ATOM 2287 C CA . LEU B 1 134 ? 6.305 -5.449 -11.719 1 98.62 134 LEU B CA 1
ATOM 2288 C C . LEU B 1 134 ? 7.176 -4.199 -11.75 1 98.62 134 LEU B C 1
ATOM 2290 O O . LEU B 1 134 ? 7.762 -3.871 -12.781 1 98.62 134 LEU B O 1
ATOM 2294 N N . ILE B 1 135 ? 7.293 -3.562 -10.602 1 97 135 ILE B N 1
ATOM 2295 C CA . ILE B 1 135 ? 8.117 -2.361 -10.5 1 97 135 ILE B CA 1
ATOM 2296 C C . ILE B 1 135 ? 9.57 -2.711 -10.773 1 97 135 ILE B C 1
ATOM 2298 O O . ILE B 1 135 ? 10.305 -1.923 -11.383 1 97 135 ILE B O 1
ATOM 2302 N N . ALA B 1 136 ? 9.961 -3.838 -10.352 1 97.31 136 ALA B N 1
ATOM 2303 C CA . ALA B 1 136 ? 11.352 -4.277 -10.438 1 97.31 136 ALA B CA 1
ATOM 2304 C C . ALA B 1 136 ? 11.656 -4.852 -11.82 1 97.31 136 ALA B C 1
ATOM 2306 O O . ALA B 1 136 ? 12.828 -5.031 -12.18 1 97.31 136 ALA B O 1
ATOM 2307 N N . GLY B 1 137 ? 10.617 -5.188 -12.594 1 98 137 GLY B N 1
ATOM 2308 C CA . GLY B 1 137 ? 10.82 -5.867 -13.859 1 98 137 GLY B CA 1
ATOM 2309 C C . GLY B 1 137 ? 11.383 -7.266 -13.711 1 98 137 GLY B C 1
ATOM 2310 O O . GLY B 1 137 ? 12.305 -7.652 -14.438 1 98 137 GLY B O 1
ATOM 2311 N N . ARG B 1 138 ? 10.883 -7.941 -12.703 1 98.44 138 ARG B N 1
ATOM 2312 C CA . ARG B 1 138 ? 11.391 -9.281 -12.414 1 98.44 138 ARG B CA 1
ATOM 2313 C C . ARG B 1 138 ? 10.312 -10.336 -12.641 1 98.44 138 ARG B C 1
ATOM 2315 O O . ARG B 1 138 ? 9.117 -10.023 -12.648 1 98.44 138 ARG B O 1
ATOM 2322 N N . PRO B 1 139 ? 10.688 -11.602 -12.773 1 98.69 139 PRO B N 1
ATOM 2323 C CA . PRO B 1 139 ? 9.711 -12.633 -13.148 1 98.69 139 PRO B CA 1
ATOM 2324 C C . PRO B 1 139 ? 8.781 -13.008 -12 1 98.69 139 PRO B C 1
ATOM 2326 O O . PRO B 1 139 ? 9.172 -12.922 -10.828 1 98.69 139 PRO B O 1
ATOM 2329 N N . ILE B 1 140 ? 7.621 -13.352 -12.383 1 98.88 140 ILE B N 1
ATOM 2330 C CA . ILE B 1 140 ? 6.582 -13.844 -11.484 1 98.88 140 ILE B CA 1
ATOM 2331 C C . ILE B 1 140 ? 6.16 -15.25 -11.914 1 98.88 140 ILE B C 1
ATOM 2333 O O . ILE B 1 140 ? 5.961 -15.508 -13.102 1 98.88 140 ILE B O 1
ATOM 2337 N N . TYR B 1 141 ? 6.059 -16.141 -10.945 1 98.69 141 TYR B N 1
ATOM 2338 C CA . TYR B 1 141 ? 5.625 -17.516 -11.203 1 98.69 141 TYR B CA 1
ATOM 2339 C C . TYR B 1 141 ? 4.465 -17.891 -10.297 1 98.69 141 TYR B C 1
ATOM 2341 O O . TYR B 1 141 ? 4.309 -17.344 -9.211 1 98.69 141 TYR B O 1
ATOM 2349 N N . VAL B 1 142 ? 3.711 -18.812 -10.797 1 98.06 142 VAL B N 1
ATOM 2350 C CA . VAL B 1 142 ? 2.66 -19.438 -10 1 98.06 142 VAL B CA 1
ATOM 2351 C C . VAL B 1 142 ? 2.855 -20.953 -9.984 1 98.06 142 VAL B C 1
ATOM 2353 O O . VAL B 1 142 ? 3.154 -21.562 -11.023 1 98.06 142 VAL B O 1
ATOM 2356 N N . LEU B 1 143 ? 2.76 -21.5 -8.789 1 96.5 143 LEU B N 1
ATOM 2357 C CA . LEU B 1 143 ? 2.76 -22.953 -8.711 1 96.5 143 LEU B CA 1
ATOM 2358 C C . LEU B 1 143 ? 1.604 -23.531 -9.516 1 96.5 143 LEU B C 1
ATOM 2360 O O . LEU B 1 143 ? 0.45 -23.141 -9.328 1 96.5 143 LEU B O 1
ATOM 2364 N N . GLU B 1 144 ? 1.886 -24.484 -10.328 1 93 144 GLU B N 1
ATOM 2365 C CA . GLU B 1 144 ? 0.914 -25.031 -11.266 1 93 144 GLU B CA 1
ATOM 2366 C C . GLU B 1 144 ? -0.312 -25.578 -10.547 1 93 144 GLU B C 1
ATOM 2368 O O . GLU B 1 144 ? -1.441 -25.422 -11.016 1 93 144 GLU B O 1
ATOM 2373 N N . LYS B 1 145 ? -0.179 -26.203 -9.477 1 90.75 145 LYS B N 1
ATOM 2374 C CA . LYS B 1 145 ? -1.283 -26.828 -8.75 1 90.75 145 LYS B CA 1
ATOM 2375 C C . LYS B 1 145 ? -2.271 -25.766 -8.258 1 90.75 145 LYS B C 1
ATOM 2377 O O . LYS B 1 145 ? -3.432 -26.078 -7.98 1 90.75 145 LYS B O 1
ATOM 2382 N N . LEU B 1 146 ? -1.769 -24.5 -8.078 1 93 146 LEU B N 1
ATOM 2383 C CA . LEU B 1 146 ? -2.629 -23.422 -7.598 1 93 146 LEU B CA 1
ATOM 2384 C C . LEU B 1 146 ? -3.447 -22.844 -8.742 1 93 146 LEU B C 1
ATOM 2386 O O . LEU B 1 146 ? -4.43 -22.125 -8.5 1 93 146 LEU B O 1
ATOM 2390 N N . VAL B 1 147 ? -3.074 -22.938 -9.945 1 87.12 147 VAL B N 1
ATOM 2391 C CA . VAL B 1 147 ? -3.76 -22.391 -11.109 1 87.12 147 VAL B CA 1
ATOM 2392 C C . VAL B 1 147 ? -5.102 -23.094 -11.297 1 87.12 147 VAL B C 1
ATOM 2394 O O . VAL B 1 147 ? -6.109 -22.453 -11.609 1 87.12 147 VAL B O 1
ATOM 2397 N N . HIS B 1 148 ? -5.223 -24.266 -11.141 1 68.56 148 HIS B N 1
ATOM 2398 C CA . HIS B 1 148 ? -6.441 -25.047 -11.305 1 68.56 148 HIS B CA 1
ATOM 2399 C C . HIS B 1 148 ? -7.426 -24.781 -10.172 1 68.56 148 HIS B C 1
ATOM 2401 O O . HIS B 1 148 ? -8.641 -24.812 -10.375 1 68.56 148 HIS B O 1
ATOM 2407 N N . GLU B 1 149 ? -6.93 -24.422 -9.078 1 57.12 149 GLU B N 1
ATOM 2408 C CA . GLU B 1 149 ? -7.797 -24.156 -7.938 1 57.12 149 GLU B CA 1
ATOM 2409 C C . GLU B 1 149 ? -8.422 -22.766 -8.031 1 57.12 149 GLU B C 1
ATOM 2411 O O . GLU B 1 149 ? -9.539 -22.547 -7.543 1 57.12 149 GLU B O 1
ATOM 2416 N N . SER B 1 150 ? -7.754 -21.688 -8.57 1 53.84 150 SER B N 1
ATOM 2417 C CA . SER B 1 150 ? -8.18 -20.297 -8.68 1 53.84 150 SER B CA 1
ATOM 2418 C C . SER B 1 150 ? -9.398 -20.156 -9.578 1 53.84 150 SER B C 1
ATOM 2420 O O . SER B 1 150 ? -10.188 -19.219 -9.438 1 53.84 150 SER B O 1
ATOM 2422 N N . TYR B 1 151 ? -9.578 -20.922 -10.602 1 47.78 151 TYR B N 1
ATOM 2423 C CA . TYR B 1 151 ? -10.758 -20.938 -11.461 1 47.78 151 TYR B CA 1
ATOM 2424 C C . TYR B 1 151 ? -12.008 -21.281 -10.672 1 47.78 151 TYR B C 1
ATOM 2426 O O . TYR B 1 151 ? -13.109 -20.844 -11.008 1 47.78 151 TYR B O 1
ATOM 2434 N N . SER B 1 152 ? -11.867 -21.984 -9.648 1 43.19 152 SER B N 1
ATOM 2435 C CA . SER B 1 152 ? -13.094 -22.422 -8.984 1 43.19 152 SER B CA 1
ATOM 2436 C C . SER B 1 152 ? -13.719 -21.297 -8.172 1 43.19 152 SER B C 1
ATOM 2438 O O . SER B 1 152 ? -14.906 -21.344 -7.859 1 43.19 152 SER B O 1
ATOM 2440 N N . GLU B 1 153 ? -12.938 -20.375 -7.648 1 44.03 153 GLU B N 1
ATOM 2441 C CA . GLU B 1 153 ? -13.547 -19.375 -6.777 1 44.03 153 GLU B CA 1
ATOM 2442 C C . GLU B 1 153 ? -14.164 -18.234 -7.59 1 44.03 153 GLU B C 1
ATOM 2444 O O . GLU B 1 153 ? -14.789 -17.328 -7.031 1 44.03 153 GLU B O 1
ATOM 2449 N N . GLU B 1 154 ? -13.82 -18 -8.789 1 40.78 154 GLU B N 1
ATOM 2450 C CA . GLU B 1 154 ? -14.445 -17.016 -9.664 1 40.78 154 GLU B CA 1
ATOM 2451 C C . GLU B 1 154 ? -15.938 -17.297 -9.836 1 40.78 154 GLU B C 1
ATOM 2453 O O . GLU B 1 154 ? -16.672 -16.484 -10.383 1 40.78 154 GLU B O 1
ATOM 2458 N N . GLU B 1 155 ? -16.359 -18.5 -9.68 1 35.19 155 GLU B N 1
ATOM 2459 C CA . GLU B 1 155 ? -17.766 -18.797 -9.938 1 35.19 155 GLU B CA 1
ATOM 2460 C C . GLU B 1 155 ? -18.641 -18.391 -8.758 1 35.19 155 GLU B C 1
ATOM 2462 O O . GLU B 1 155 ? -19.859 -18.625 -8.758 1 35.19 155 GLU B O 1
ATOM 2467 N N . TYR B 1 156 ? -17.984 -18.047 -7.617 1 30.58 156 TYR B N 1
ATOM 2468 C CA . TYR B 1 156 ? -19.047 -17.609 -6.699 1 30.58 156 TYR B CA 1
ATOM 2469 C C . TYR B 1 156 ? -19.359 -16.141 -6.883 1 30.58 156 TYR B C 1
ATOM 2471 O O . TYR B 1 156 ? -18.469 -15.336 -7.199 1 30.58 156 TYR B O 1
#

Organism: Aeropyrum pernix (strain ATCC 700893 / DSM 11879 / JCM 9820 / NBRC 100138 / K1) (NCBI:txid272557)

Sequence (312 aa):
MPVLPGEGLVKVVDVDAYIKRMSDPRSGFVFDVTVMELKLENGSKFVMSNIPVEIVEAVNVMKNNIDTPRRQSLFIFLMNSEVFKDAAVNFVKEVVIDEIDQNTGLYTATLVLEEDGFKLKLKMIPSHAVYLALIAGRPIYVLEKLVHESYSEEEYMPVLPGEGLVKVVDVDAYIKRMSDPRSGFVFDVTVMELKLENGSKFVMSNIPVEIVEAVNVMKNNIDTPRRQSLFIFLMNSEVFKDAAVNFVKEVVIDEIDQNTGLYTATLVLEEDGFKLKLKMIPSHAVYLALIAGRPIYVLEKLVHESYSEEEY

Radius of gyration: 20.58 Å; Cα contacts (8 Å, |Δi|>4): 588; chains: 2; bounding box: 58×59×44 Å

Foldseek 3Di:
DPPDPVNQKWWFDDKAKDKDWDADPVPRDIDIKIKMWTQTPVGFIFMDIDDDVLLNVLVCCVVVVDPADPDHDPLNVQLPDPVNLVVLLQWWAEKEFEDADPVVRATWIWTWTDDPRDIDIDIDRRSVSVSSCVSNVHIYIYRNVVRVVRVVVVVD/DPPDPVNQKWWFDDKAKDKDWDADPVPRDIDIKIKMWTQTPVRFIFMDIDDDVLLNVLVCCVVVVDPQDPDHDPLNVQLPDPVNLVVLLQWWAEKEFEDADPVVRATWIWTWTDDPRDIDIDIDRVSVSVSSCVSNVHIYIYRNVVRVVRVVVVVD

Solvent-accessible surface area (backbone atoms only — not comparable to full-atom values): 17033 Å² total; per-residue (Å²): 123,83,77,57,82,82,72,46,58,39,45,51,73,46,77,46,48,46,74,44,84,42,68,39,85,86,78,63,50,70,47,78,40,28,36,37,39,34,34,31,72,87,72,49,57,39,62,45,68,74,47,61,65,61,56,30,51,33,51,28,34,75,70,65,75,44,75,80,59,74,60,29,45,57,62,42,46,40,64,69,31,67,70,54,28,50,50,34,42,64,29,49,56,36,32,34,38,70,46,65,38,85,88,77,67,46,60,33,14,40,38,34,31,40,56,96,86,43,75,46,80,44,45,19,35,41,71,43,44,52,49,50,25,60,59,26,71,35,55,40,31,33,31,47,80,54,36,69,55,37,62,61,62,70,74,106,124,84,77,56,82,82,74,49,57,40,45,51,73,46,79,48,47,45,75,44,82,43,69,38,86,87,78,66,50,70,48,78,40,29,36,37,40,34,35,30,71,86,73,50,57,40,61,48,67,73,48,61,66,60,56,30,52,33,49,28,34,75,70,65,74,44,75,81,59,74,61,29,44,58,62,42,47,40,66,69,32,67,70,54,26,50,51,34,41,64,28,49,56,36,32,35,38,71,46,65,38,85,87,78,68,46,60,34,14,40,39,34,31,39,56,98,86,44,75,47,78,44,43,17,35,42,72,43,45,52,49,52,24,60,57,27,72,35,56,40,31,33,31,48,80,55,37,70,55,38,61,61,62,69,74,107

Secondary structure (DSSP, 8-state):
----TTSSEEEEEEEEEEEEEEE-TTT--EEEEEEEEEEETTS-EEEEES--HHHHHHHHHHTTSSPPPSSB-HHHHHHH-HHHHHHHHHHEEEEEEEEE-TTT--EEEEEEEEETTEEEEEEE-HHHHHHHHHHHT--EEEEHHHHHHHHHHTT-/----TTSSEEEEEEEEEEEEEEE-TTT--EEEEEEEEEEETTS-EEEEES--HHHHHHHHHHTTSSPPPSSB-HHHHHHH-HHHHHHHHHHEEEEEEEEE-TTT--EEEEEEEEETTEEEEEEE-HHHHHHHHHHHT--EEEEHHHHHHHTTGGG-

pLDDT: mean 90.68, std 16.17, range [30.03, 98.88]

Nearest PDB structures (foldseek):
  3my9-assembly1_A  TM=3.863E-01  e=1.837E-01  Azorhizobium caulinodans ORS 571
  2qdd-assembly1_B  TM=3.275E-01  e=1.949E-01  Roseovarius nubinhibens ISM
  7v6c-assembly1_B  TM=2.885E-01  e=1.288E-01  Drosophila melanogaster
  6xyw-assembly1_Bd  TM=2.158E-01  e=3.970E-01  Arabidopsis thaliana
  1kq6-assembly1_A  TM=3.368E-01  e=7.619E-01  Homo sapiens

InterPro domains:
  IPR003729 Bifunctional nuclease domain [PF02577] (51-151)
  IPR003729 Bifunctional nuclease domain [PS51658] (9-154)
  IPR036104 Bifunctional nuclease superfamily [G3DSA:3.10.690.10] (32-155)
  IPR036104 Bifunctional nuclease superfamily [SSF103256] (31-155)